Protein AF-A0A7R8X6S9-F1 (afdb_monomer)

Mean predicted aligned error: 10.62 Å

Sequence (270 aa):
MQVASFAYYYANGGEGVAIESIFIYRPDRKREIWRFFLYMLLHAGYGRIEVTLRLGSPLRKFIKFPIGLFDSWLHVAFNVVVQILVGLPLEMVHGSLRIAAIYMAGVLAGSLGTSVMDPGVYLVGASGGVYALLAAHLANVLLNYHHMHCGVVRLLGVFAIASADVGFAVYNRYAGGGDGVGGAPPVSFVAHLAGALAGLTIGLIVLKNFGQNLHEKLIWWVGLGVYMACTLFAILYNVFSDTSSRAVFLDDIPKDNFVFVEPVPLGSLS

Secondary structure (DSSP, 8-state):
-THHHHHHHHHTTT---BTT-TTSB-TT-TT-TTHHHHGGG---PPP--EEE----SSS----EEE-THHHHHHHHHHHHHHIIIIIHHHHHHH-HHHHHHHHHHHHHHHHHHHHHHSTT--B-SSHHHHHHHHHHHHHHHHHHGGG-TTHHHHHHHHHHHHHHHHHHHHHHHHHS-S-SSS--PPP-HHHHHHHHHHHHHHHHHHSPPSS--HHHHHHHHHHHHHHHHHHHHHHHHHHH---HHHHHHHTTS-TT-BS--PPPPTT---

Nearest PDB structures (foldseek):
  8snl-assembly1_B  TM=8.167E-01  e=3.246E-06  Homo sapiens
  4h1d-assembly1_A  TM=6.996E-01  e=1.595E-03  Escherichia coli K-12
  6pj9-assembly1_A  TM=6.621E-01  e=3.838E-03  Escherichia coli
  6pjq-assembly1_A  TM=6.891E-01  e=9.238E-03  Escherichia coli

Structure (mmCIF, N/CA/C/O backbone):
data_AF-A0A7R8X6S9-F1
#
_entry.id   AF-A0A7R8X6S9-F1
#
loop_
_atom_site.group_PDB
_atom_site.id
_atom_site.type_symbol
_atom_site.label_atom_id
_atom_site.label_alt_id
_atom_site.label_comp_id
_atom_site.label_asym_id
_atom_site.label_entity_id
_atom_site.label_seq_id
_atom_site.pdbx_PDB_ins_code
_atom_site.Cartn_x
_atom_site.Cartn_y
_atom_site.Cartn_z
_atom_site.occupancy
_atom_site.B_iso_or_equiv
_atom_site.auth_seq_id
_atom_site.auth_comp_id
_atom_site.auth_asym_id
_atom_site.auth_atom_id
_atom_site.pdbx_PDB_model_num
ATOM 1 N N . MET A 1 1 ? -0.620 12.467 -3.364 1.00 57.12 1 MET A N 1
ATOM 2 C CA . MET A 1 1 ? 0.681 11.782 -3.541 1.00 57.12 1 MET A CA 1
ATOM 3 C C . MET A 1 1 ? 0.903 11.275 -4.965 1.00 57.12 1 MET A C 1
ATOM 5 O O . MET A 1 1 ? 1.933 11.589 -5.536 1.00 57.12 1 MET A O 1
ATOM 9 N N . GLN A 1 2 ? -0.066 10.586 -5.579 1.00 64.44 2 GLN A N 1
ATOM 10 C CA . GLN A 1 2 ? 0.075 10.009 -6.933 1.00 64.44 2 GLN A CA 1
ATOM 11 C C . GLN A 1 2 ? 0.099 11.031 -8.096 1.00 64.44 2 GLN A C 1
ATOM 13 O O . GLN A 1 2 ? 0.329 10.672 -9.242 1.00 64.44 2 GLN A O 1
ATOM 18 N N . VAL A 1 3 ? -0.063 12.329 -7.806 1.00 57.69 3 VAL A N 1
ATOM 19 C CA . VAL A 1 3 ? 0.119 13.429 -8.777 1.00 57.69 3 VAL A CA 1
ATOM 20 C C . VAL A 1 3 ? 1.596 13.598 -9.177 1.00 57.69 3 VAL A C 1
ATOM 22 O O . VAL A 1 3 ? 1.888 14.052 -10.279 1.00 57.69 3 VAL A O 1
ATOM 25 N N . ALA A 1 4 ? 2.540 13.190 -8.318 1.00 61.31 4 ALA A N 1
ATOM 26 C CA . ALA A 1 4 ? 3.974 13.272 -8.611 1.00 61.31 4 ALA A CA 1
ATOM 27 C C . ALA A 1 4 ? 4.376 12.406 -9.817 1.00 61.31 4 ALA A C 1
ATOM 29 O O . ALA A 1 4 ? 5.216 12.815 -10.616 1.00 61.31 4 ALA A O 1
ATOM 30 N N . SER A 1 5 ? 3.713 11.261 -9.999 1.00 62.31 5 SER A N 1
ATOM 31 C CA . SER A 1 5 ? 3.919 10.376 -11.149 1.00 62.31 5 SER A CA 1
ATOM 32 C C . SER A 1 5 ? 3.514 11.054 -12.462 1.00 62.31 5 SER A C 1
ATOM 34 O O . SER A 1 5 ? 4.195 10.898 -13.470 1.00 62.31 5 SER A O 1
ATOM 36 N N . PHE A 1 6 ? 2.451 11.868 -12.434 1.00 60.91 6 PHE A N 1
ATOM 37 C CA . PHE A 1 6 ? 1.977 12.634 -13.589 1.00 60.91 6 PHE A CA 1
ATOM 38 C C . PHE A 1 6 ? 2.982 13.713 -13.996 1.00 60.91 6 PHE A C 1
ATOM 40 O O . PHE A 1 6 ? 3.373 13.796 -15.157 1.00 60.91 6 PHE A O 1
ATOM 47 N N . ALA A 1 7 ? 3.446 14.508 -13.027 1.00 64.62 7 ALA A N 1
ATOM 48 C CA . ALA A 1 7 ? 4.454 15.534 -13.277 1.00 64.62 7 ALA A CA 1
ATOM 49 C C . ALA A 1 7 ? 5.756 14.922 -13.820 1.00 64.62 7 ALA A C 1
ATOM 51 O O . ALA A 1 7 ? 6.335 15.457 -14.761 1.00 64.62 7 ALA A O 1
ATOM 52 N N . TYR A 1 8 ? 6.172 13.773 -13.278 1.00 66.06 8 TYR A N 1
ATOM 53 C CA . TYR A 1 8 ? 7.359 13.051 -13.733 1.00 66.06 8 TYR A CA 1
ATOM 54 C C . TYR A 1 8 ? 7.214 12.514 -15.166 1.00 66.06 8 TYR A C 1
ATOM 56 O O . TYR A 1 8 ? 8.136 12.659 -15.964 1.00 66.06 8 TYR A O 1
ATOM 64 N N . TYR A 1 9 ? 6.058 11.945 -15.519 1.00 64.56 9 TYR A N 1
ATOM 65 C CA . TYR A 1 9 ? 5.781 11.462 -16.877 1.00 64.56 9 TYR A CA 1
ATOM 66 C C . TYR A 1 9 ? 5.846 12.592 -17.917 1.00 64.56 9 TYR A C 1
ATOM 68 O O . TYR A 1 9 ? 6.535 12.482 -18.930 1.00 64.56 9 TYR A O 1
ATOM 76 N N . TYR A 1 10 ? 5.183 13.720 -17.645 1.00 64.31 10 TYR A N 1
ATOM 77 C CA . TYR A 1 10 ? 5.204 14.869 -18.555 1.00 64.31 10 TYR A CA 1
ATOM 78 C C . TYR A 1 10 ? 6.580 15.539 -18.633 1.00 64.31 10 TYR A C 1
ATOM 80 O O . TYR A 1 10 ? 6.974 15.983 -19.710 1.00 64.31 10 TYR A O 1
ATOM 88 N N . ALA A 1 11 ? 7.326 15.585 -17.526 1.00 65.69 11 ALA A N 1
ATOM 89 C CA . ALA A 1 11 ? 8.687 16.117 -17.511 1.00 65.69 11 ALA A CA 1
ATOM 90 C C . ALA A 1 11 ? 9.662 15.289 -18.369 1.00 65.69 11 ALA A C 1
ATOM 92 O O . ALA A 1 11 ? 10.597 15.856 -18.924 1.00 65.69 11 ALA A O 1
ATOM 93 N N . ASN A 1 12 ? 9.419 13.983 -18.530 1.00 63.88 12 ASN A N 1
ATOM 94 C CA . ASN A 1 12 ? 10.222 13.082 -19.367 1.00 63.88 12 ASN A CA 1
ATOM 95 C C . ASN A 1 12 ? 9.630 12.882 -20.775 1.00 63.88 12 ASN A C 1
ATOM 97 O O . ASN A 1 12 ? 9.748 11.814 -21.364 1.00 63.88 12 ASN A O 1
ATOM 101 N N . GLY A 1 13 ? 8.937 13.886 -21.324 1.00 61.06 13 GLY A N 1
ATOM 102 C CA . GLY A 1 13 ? 8.463 13.845 -22.715 1.00 61.06 13 GLY A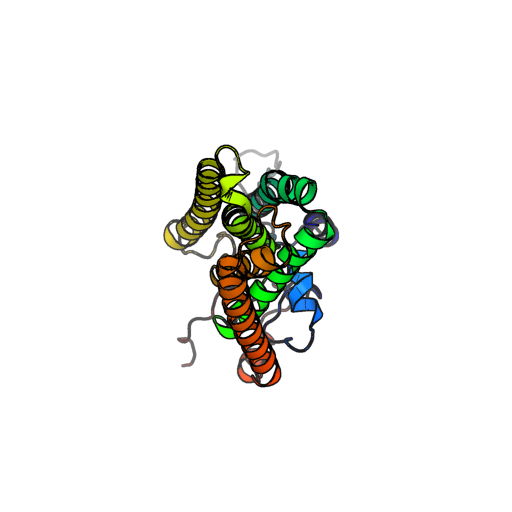 CA 1
ATOM 103 C C . GLY A 1 13 ? 7.346 12.831 -22.996 1.00 61.06 13 GLY A C 1
ATOM 104 O O . GLY A 1 13 ? 7.046 12.553 -24.158 1.00 61.06 13 GLY A O 1
ATOM 105 N N . GLY A 1 14 ? 6.700 12.295 -21.956 1.00 56.66 14 GLY A N 1
ATOM 106 C CA . GLY A 1 14 ? 5.706 11.231 -22.087 1.00 56.66 14 GLY A CA 1
ATOM 107 C C . GLY A 1 14 ? 6.315 9.853 -22.355 1.00 56.66 14 GLY A C 1
ATOM 108 O O . GLY A 1 14 ? 5.608 8.936 -22.789 1.00 56.66 14 GLY A O 1
ATOM 109 N N . GLU A 1 15 ? 7.613 9.706 -22.114 1.00 55.19 15 GLU A N 1
ATOM 110 C CA . GLU A 1 15 ? 8.255 8.408 -22.003 1.00 55.19 15 GLU A CA 1
ATOM 111 C C . GLU A 1 15 ? 8.011 7.840 -20.589 1.00 55.19 15 GLU A C 1
ATOM 113 O O . GLU A 1 15 ? 7.636 8.569 -19.666 1.00 55.19 15 GLU A O 1
ATOM 118 N N . GLY A 1 16 ? 8.086 6.517 -20.436 1.00 60.69 16 GLY A N 1
ATOM 119 C CA . GLY A 1 16 ? 7.729 5.824 -19.194 1.00 60.69 16 GLY A CA 1
ATOM 120 C C . GLY A 1 16 ? 8.616 6.189 -17.994 1.00 60.69 16 GLY A C 1
ATOM 121 O O . GLY A 1 16 ? 9.376 7.153 -17.990 1.00 60.69 16 GLY A O 1
ATOM 122 N N . VAL A 1 17 ? 8.583 5.376 -16.938 1.00 64.94 17 VAL A N 1
ATOM 123 C CA . VAL A 1 17 ? 9.544 5.541 -15.833 1.00 64.94 17 VAL A CA 1
ATOM 124 C C . VAL A 1 17 ? 10.888 4.934 -16.229 1.00 64.94 17 VAL A C 1
ATOM 126 O O . VAL A 1 17 ? 10.953 3.744 -16.534 1.00 64.94 17 VAL A O 1
ATOM 129 N N . ALA A 1 18 ? 11.953 5.740 -16.218 1.00 66.00 18 ALA A N 1
ATOM 130 C CA . ALA A 1 18 ? 13.311 5.260 -16.463 1.00 66.00 18 ALA A CA 1
ATOM 131 C C . ALA A 1 18 ? 13.767 4.316 -15.336 1.00 66.00 18 ALA A C 1
ATOM 133 O O . ALA A 1 18 ? 13.589 4.631 -14.154 1.00 66.00 18 ALA A O 1
ATOM 134 N N . ILE A 1 19 ? 14.401 3.191 -15.685 1.00 65.75 19 ILE A N 1
ATOM 135 C CA . ILE A 1 19 ? 14.937 2.209 -14.716 1.00 65.75 19 ILE A CA 1
ATOM 136 C C . ILE A 1 19 ? 15.984 2.850 -13.781 1.00 65.75 19 ILE A C 1
ATOM 138 O O . ILE A 1 19 ? 16.120 2.475 -12.616 1.00 65.75 19 ILE A O 1
ATOM 142 N N . GLU A 1 20 ? 16.675 3.884 -14.258 1.00 69.25 20 GLU A N 1
ATOM 143 C CA . GLU A 1 20 ? 17.664 4.649 -13.493 1.00 69.25 20 GLU A CA 1
ATOM 144 C C . GLU A 1 20 ? 17.058 5.698 -12.545 1.00 69.25 20 GLU A C 1
ATOM 146 O O . GLU A 1 20 ? 17.784 6.351 -11.792 1.00 69.25 20 GLU A O 1
ATOM 151 N N . SER A 1 21 ? 15.731 5.868 -12.531 1.00 77.50 21 SER A N 1
ATOM 152 C CA . SER A 1 21 ? 15.070 6.854 -11.673 1.00 77.50 21 SER A CA 1
ATOM 153 C C . SER A 1 21 ? 15.483 6.694 -10.209 1.00 77.50 21 SER A C 1
ATOM 155 O O . SER A 1 21 ? 15.430 5.600 -9.654 1.00 77.50 21 SER A O 1
ATOM 157 N N . ILE A 1 22 ? 15.841 7.791 -9.535 1.00 83.50 22 ILE A N 1
ATOM 158 C CA . ILE A 1 22 ? 16.210 7.778 -8.107 1.00 83.50 22 ILE A CA 1
ATOM 159 C C . ILE A 1 22 ? 15.069 7.292 -7.196 1.00 83.50 22 ILE A C 1
ATOM 161 O O . ILE A 1 22 ? 15.313 6.870 -6.065 1.00 83.50 22 ILE A O 1
ATOM 165 N N . PHE A 1 23 ? 13.828 7.328 -7.689 1.00 84.69 23 PHE A N 1
ATOM 166 C CA . PHE A 1 23 ? 12.648 6.964 -6.918 1.00 84.69 23 PHE A CA 1
ATOM 167 C C . PHE A 1 23 ? 12.242 5.493 -7.066 1.00 84.69 23 PHE A C 1
ATOM 169 O O . PHE A 1 23 ? 11.546 5.008 -6.186 1.00 84.69 23 PHE A O 1
ATOM 176 N N . ILE A 1 24 ? 12.662 4.757 -8.105 1.00 84.56 24 ILE A N 1
ATOM 177 C CA . ILE A 1 24 ? 12.249 3.350 -8.285 1.00 84.56 24 ILE A CA 1
ATOM 178 C C . ILE A 1 24 ? 12.887 2.441 -7.230 1.00 84.56 24 ILE A C 1
ATOM 180 O O . ILE A 1 24 ? 14.056 2.625 -6.866 1.00 84.56 24 ILE A O 1
ATOM 184 N N . TYR A 1 25 ? 12.139 1.446 -6.745 1.00 86.50 25 TYR A N 1
ATOM 185 C CA . TYR A 1 25 ? 12.726 0.386 -5.934 1.00 86.50 25 TYR A CA 1
ATOM 186 C C . TYR A 1 25 ? 13.601 -0.496 -6.821 1.00 86.50 25 TYR A C 1
ATOM 188 O O . TYR A 1 25 ? 13.126 -1.056 -7.810 1.00 86.50 25 TYR A O 1
ATOM 196 N N . ARG A 1 26 ? 14.874 -0.609 -6.441 1.00 86.06 26 ARG A N 1
ATOM 197 C CA . ARG A 1 26 ? 15.904 -1.345 -7.168 1.00 86.06 26 ARG A CA 1
ATOM 198 C C . ARG A 1 26 ? 16.471 -2.456 -6.286 1.00 86.06 26 ARG A C 1
ATOM 200 O O . ARG A 1 26 ? 17.094 -2.130 -5.269 1.00 86.06 26 ARG A O 1
ATOM 207 N N . PRO A 1 27 ? 16.304 -3.739 -6.651 1.00 83.88 27 PRO A N 1
ATOM 208 C CA . PRO A 1 27 ? 16.835 -4.847 -5.860 1.00 83.88 27 PRO A CA 1
ATOM 209 C C . PRO A 1 27 ? 18.371 -4.890 -5.829 1.00 83.88 27 PRO A C 1
ATOM 211 O O . PRO A 1 27 ? 18.954 -5.463 -4.912 1.00 83.88 27 PRO A O 1
ATOM 214 N N . ASP A 1 28 ? 19.036 -4.263 -6.798 1.00 81.31 28 ASP A N 1
ATOM 215 C CA . ASP A 1 28 ? 20.493 -4.131 -6.875 1.00 81.31 28 ASP A CA 1
ATOM 216 C C . ASP A 1 28 ? 21.039 -2.953 -6.041 1.00 81.31 28 ASP A C 1
ATOM 218 O O . ASP A 1 28 ? 22.216 -2.932 -5.684 1.00 81.31 28 ASP A O 1
ATOM 222 N N . ARG A 1 29 ? 20.187 -1.992 -5.651 1.00 84.50 29 ARG A N 1
ATOM 223 C CA . ARG A 1 29 ? 20.564 -0.788 -4.881 1.00 84.50 29 ARG A CA 1
ATOM 224 C C . ARG A 1 29 ? 19.968 -0.779 -3.470 1.00 84.50 29 ARG A C 1
ATOM 226 O O . ARG A 1 29 ? 19.513 0.250 -2.982 1.00 84.50 29 ARG A O 1
ATOM 233 N N . LYS A 1 30 ? 20.010 -1.913 -2.765 1.00 84.94 30 LYS A N 1
ATOM 234 C CA . LYS A 1 30 ? 19.427 -2.083 -1.411 1.00 84.94 30 LYS A CA 1
ATOM 235 C C . LYS A 1 30 ? 19.978 -1.128 -0.339 1.00 84.94 30 LYS A C 1
ATOM 237 O O . LYS A 1 30 ? 19.306 -0.878 0.656 1.00 84.94 30 LYS A O 1
ATOM 242 N N . ARG A 1 31 ? 21.179 -0.567 -0.531 1.00 85.94 31 ARG A N 1
ATOM 243 C CA . ARG A 1 31 ? 21.765 0.438 0.383 1.00 85.94 31 ARG A CA 1
ATOM 244 C C . ARG A 1 31 ? 21.134 1.828 0.237 1.00 85.94 31 ARG A C 1
ATOM 246 O O . ARG A 1 31 ? 21.252 2.655 1.137 1.00 85.94 31 ARG A O 1
ATOM 253 N N . GLU A 1 32 ? 20.441 2.085 -0.868 1.00 90.25 32 GLU A N 1
ATOM 254 C CA . GLU A 1 32 ? 19.738 3.338 -1.140 1.00 90.25 32 GLU A CA 1
ATOM 255 C C . GLU A 1 32 ? 18.359 3.313 -0.463 1.00 90.25 32 GLU A C 1
ATOM 257 O O . GLU A 1 32 ? 17.320 3.153 -1.102 1.00 90.25 32 GLU A O 1
ATOM 262 N N . ILE A 1 33 ? 18.348 3.441 0.869 1.00 91.31 33 ILE A N 1
ATOM 263 C CA . ILE A 1 33 ? 17.171 3.200 1.726 1.00 91.31 33 ILE A CA 1
ATOM 264 C C . ILE A 1 33 ? 15.920 3.996 1.331 1.00 91.31 33 ILE A C 1
ATOM 266 O O . ILE A 1 33 ? 14.800 3.535 1.540 1.00 91.31 33 ILE A O 1
ATOM 270 N N . TRP A 1 34 ? 16.081 5.173 0.722 1.00 93.31 34 TRP A N 1
ATOM 271 C CA . TRP A 1 34 ? 14.956 5.989 0.263 1.00 93.31 34 TRP A CA 1
ATOM 272 C C . TRP A 1 34 ? 14.123 5.272 -0.805 1.00 93.31 34 TRP A C 1
ATOM 274 O O . TRP A 1 34 ? 12.916 5.494 -0.879 1.00 93.31 34 TRP A O 1
ATOM 284 N N . ARG A 1 35 ? 14.720 4.363 -1.587 1.00 91.50 35 ARG A N 1
ATOM 285 C CA . ARG A 1 35 ? 14.030 3.576 -2.621 1.00 91.50 35 ARG A CA 1
ATOM 286 C C . ARG A 1 35 ? 12.989 2.615 -2.059 1.00 91.50 35 ARG A C 1
ATOM 288 O O . ARG A 1 35 ? 12.045 2.278 -2.763 1.00 91.50 35 ARG A O 1
ATOM 295 N N . PHE A 1 36 ? 13.104 2.221 -0.788 1.00 93.62 36 PHE A N 1
ATOM 296 C CA . PHE A 1 36 ? 12.086 1.409 -0.107 1.00 93.62 36 PHE A CA 1
ATOM 297 C C . PHE A 1 36 ? 10.797 2.186 0.179 1.00 93.62 36 PHE A C 1
ATOM 299 O O . PHE A 1 36 ? 9.778 1.569 0.486 1.00 93.62 36 PHE A O 1
ATOM 306 N N . PHE A 1 37 ? 10.832 3.515 0.054 1.00 93.69 37 PHE A N 1
ATOM 307 C CA . PHE A 1 37 ? 9.693 4.397 0.288 1.00 93.69 37 PHE A CA 1
ATOM 308 C C . PHE A 1 37 ? 9.279 5.138 -0.981 1.00 93.69 37 PHE A C 1
ATOM 310 O O . PHE A 1 37 ? 8.116 5.113 -1.363 1.00 93.69 37 PHE A O 1
ATOM 317 N N . LEU A 1 38 ? 10.224 5.794 -1.656 1.00 90.69 38 LEU A N 1
ATOM 318 C CA . LEU A 1 38 ? 9.925 6.746 -2.726 1.00 90.69 38 LEU A CA 1
ATOM 319 C C . LEU A 1 38 ? 9.389 6.092 -4.006 1.00 90.69 38 LEU A C 1
ATOM 321 O O . LEU A 1 38 ? 8.804 6.797 -4.826 1.00 90.69 38 LEU A O 1
ATOM 325 N N . TYR A 1 39 ? 9.469 4.763 -4.139 1.00 88.44 39 TYR A N 1
ATOM 326 C CA . TYR A 1 39 ? 8.881 4.034 -5.271 1.00 88.44 39 TYR A CA 1
ATOM 327 C C . TYR A 1 39 ? 7.371 4.232 -5.390 1.00 88.44 39 TYR A C 1
ATOM 329 O O . TYR A 1 39 ? 6.815 4.173 -6.486 1.00 88.44 39 TYR A O 1
ATOM 337 N N . MET A 1 40 ? 6.714 4.554 -4.274 1.00 90.00 40 MET A N 1
ATOM 338 C CA . MET A 1 40 ? 5.291 4.867 -4.225 1.00 90.00 40 MET A CA 1
ATOM 339 C C . MET A 1 40 ? 4.906 6.167 -4.946 1.00 90.00 40 MET A C 1
ATOM 341 O O . MET A 1 40 ? 3.720 6.419 -5.156 1.00 90.00 40 MET A O 1
ATOM 345 N N . LEU A 1 41 ? 5.887 7.020 -5.270 1.00 84.69 41 LEU A N 1
ATOM 346 C CA . LEU A 1 41 ? 5.696 8.260 -6.031 1.00 84.69 41 LEU A CA 1
ATOM 347 C C . LEU A 1 41 ? 5.688 8.033 -7.541 1.00 84.69 41 LEU A C 1
ATOM 349 O O . LEU A 1 41 ? 5.370 8.955 -8.292 1.00 84.69 41 LEU A O 1
ATOM 353 N N . LEU A 1 42 ? 6.065 6.841 -7.991 1.00 78.62 42 LEU A N 1
ATOM 354 C CA . LEU A 1 42 ? 6.125 6.476 -9.395 1.00 78.62 42 LEU A CA 1
ATOM 355 C C . LEU A 1 42 ? 5.030 5.469 -9.713 1.00 78.62 42 LEU A C 1
ATOM 357 O O . LEU A 1 42 ? 4.686 4.645 -8.877 1.00 78.62 42 LEU A O 1
ATOM 361 N N . HIS A 1 43 ? 4.566 5.476 -10.954 1.00 74.50 43 HIS A N 1
ATOM 362 C CA . HIS A 1 43 ? 3.757 4.409 -11.531 1.00 74.50 43 HIS A CA 1
ATOM 363 C C . HIS A 1 43 ? 4.350 4.047 -12.876 1.00 74.50 43 HIS A C 1
ATOM 365 O O . HIS A 1 43 ? 4.835 4.931 -13.579 1.00 74.50 43 HIS A O 1
ATOM 371 N N . ALA A 1 44 ? 4.324 2.764 -13.234 1.00 65.56 44 ALA A N 1
ATOM 372 C CA . ALA A 1 44 ? 4.809 2.332 -14.534 1.00 65.56 44 ALA A CA 1
ATOM 373 C C . ALA A 1 44 ? 3.944 2.974 -15.627 1.00 65.56 44 ALA A C 1
ATOM 375 O O . ALA A 1 44 ? 2.784 2.606 -15.805 1.00 65.56 44 ALA A O 1
ATOM 376 N N . GLY A 1 45 ? 4.492 3.967 -16.325 1.00 56.31 45 GLY A N 1
ATOM 377 C CA . GLY A 1 45 ? 3.934 4.487 -17.567 1.00 56.31 45 GLY A CA 1
ATOM 378 C C . GLY A 1 45 ? 4.509 3.700 -18.737 1.00 56.31 45 GLY A C 1
ATOM 379 O O . GLY A 1 45 ? 5.712 3.447 -18.768 1.00 56.31 45 GLY A O 1
ATOM 380 N N . TYR A 1 46 ? 3.659 3.307 -19.681 1.00 50.66 46 TYR A N 1
ATOM 381 C CA . TYR A 1 46 ? 4.102 2.643 -20.901 1.00 50.66 46 TYR A CA 1
ATOM 382 C C . TYR A 1 46 ? 4.842 3.621 -21.820 1.00 50.66 46 TYR A C 1
ATOM 384 O O . TYR A 1 46 ? 4.441 4.781 -21.958 1.00 50.66 46 TYR A O 1
ATOM 392 N N . GLY A 1 47 ? 5.886 3.133 -22.497 1.00 48.03 47 GLY A N 1
ATOM 393 C CA . GLY A 1 47 ? 6.405 3.793 -23.692 1.00 48.03 47 GLY A CA 1
ATOM 394 C C . GLY A 1 47 ? 5.294 3.923 -24.737 1.00 48.03 47 GLY A C 1
ATOM 395 O O . GLY A 1 47 ? 4.381 3.097 -24.805 1.00 48.03 47 GLY A O 1
ATOM 396 N N . ARG A 1 48 ? 5.328 4.993 -25.533 1.00 42.09 48 ARG A N 1
ATOM 397 C CA . ARG A 1 48 ? 4.295 5.296 -26.528 1.00 42.09 48 ARG A CA 1
ATOM 398 C C . ARG A 1 48 ? 4.188 4.163 -27.568 1.00 42.09 48 ARG A C 1
ATOM 400 O O . ARG A 1 48 ? 4.932 4.148 -28.541 1.00 42.09 48 ARG A O 1
ATOM 407 N N . ILE A 1 49 ? 3.231 3.245 -27.408 1.00 43.94 49 ILE A N 1
ATOM 408 C CA . ILE A 1 49 ? 2.861 2.294 -28.468 1.00 43.94 49 ILE A CA 1
ATOM 409 C C . ILE A 1 49 ? 2.027 3.059 -29.501 1.00 43.94 49 ILE A C 1
ATOM 411 O O . ILE A 1 49 ? 0.860 3.374 -29.269 1.00 43.94 49 ILE A O 1
ATOM 415 N N . GLU A 1 50 ? 2.642 3.413 -30.631 1.00 45.75 50 GLU A N 1
ATOM 416 C CA . GLU A 1 50 ? 1.974 4.093 -31.743 1.00 45.75 50 GLU A CA 1
ATOM 417 C C . GLU A 1 50 ? 1.363 3.071 -32.715 1.00 45.75 50 GLU A C 1
ATOM 419 O O . GLU A 1 50 ? 2.038 2.565 -33.611 1.00 45.75 50 GLU A O 1
ATOM 424 N N . VAL A 1 51 ? 0.062 2.787 -32.596 1.00 43.03 51 VAL A N 1
ATOM 425 C CA . VAL A 1 51 ? -0.648 2.018 -33.633 1.00 43.03 51 VAL A CA 1
ATOM 426 C C . VAL A 1 51 ? -0.970 2.943 -34.807 1.00 43.03 51 VAL A C 1
ATOM 428 O O . VAL A 1 51 ? -1.794 3.851 -34.698 1.00 43.03 51 VAL A O 1
ATOM 431 N N . THR A 1 52 ? -0.309 2.722 -35.946 1.00 43.00 52 THR A N 1
ATOM 432 C CA . THR A 1 52 ? -0.550 3.494 -37.174 1.00 43.00 52 THR A CA 1
ATOM 433 C C . THR A 1 52 ? -1.633 2.819 -38.013 1.00 43.00 52 THR A C 1
ATOM 435 O O . THR A 1 52 ? -1.352 1.902 -38.783 1.00 43.00 52 THR A O 1
ATOM 438 N N . LEU A 1 53 ? -2.879 3.287 -37.908 1.00 46.06 53 LEU A N 1
ATOM 439 C CA . LEU A 1 53 ? -3.943 2.877 -38.829 1.00 46.06 53 LEU A CA 1
ATOM 440 C C . LEU A 1 53 ? -3.728 3.549 -40.195 1.00 46.06 53 LEU A C 1
ATOM 442 O O . LEU A 1 53 ? -3.828 4.770 -40.327 1.00 46.06 53 LEU A O 1
ATOM 446 N N . ARG A 1 54 ? -3.433 2.756 -41.233 1.00 44.97 54 ARG A N 1
ATOM 447 C CA . ARG A 1 54 ? -3.414 3.236 -42.623 1.00 44.97 54 ARG A CA 1
ATOM 448 C C . ARG A 1 54 ? -4.847 3.322 -43.153 1.00 44.97 54 ARG A C 1
ATOM 450 O O . ARG A 1 54 ? -5.353 2.346 -43.696 1.00 44.97 54 ARG A O 1
ATOM 457 N N . LEU A 1 55 ? -5.485 4.488 -43.056 1.00 53.31 55 LEU A N 1
ATOM 458 C CA . LEU A 1 55 ? -6.620 4.788 -43.934 1.00 53.31 55 LEU A CA 1
ATOM 459 C C . LEU A 1 55 ? -6.094 5.248 -45.300 1.00 53.31 55 LEU A C 1
ATOM 461 O O . LEU A 1 55 ? -5.255 6.144 -45.389 1.00 53.31 55 LEU A O 1
ATOM 465 N N . GLY A 1 56 ? -6.569 4.615 -46.372 1.00 50.72 56 GLY A N 1
ATOM 466 C CA . GLY A 1 56 ? -6.211 4.982 -47.739 1.00 50.72 56 GLY A CA 1
ATOM 467 C C . GLY A 1 56 ? -6.857 6.305 -48.156 1.00 50.72 56 GLY A C 1
ATOM 468 O O . GLY A 1 56 ? -8.060 6.346 -48.378 1.00 50.72 56 GLY A O 1
ATOM 469 N N . SER A 1 57 ? -6.076 7.387 -48.241 1.00 52.62 57 SER A N 1
ATOM 470 C CA . SER A 1 57 ? -6.318 8.599 -49.059 1.00 52.62 57 SER A CA 1
ATOM 471 C C . SER A 1 57 ? -5.211 9.655 -48.816 1.00 52.62 57 SER A C 1
ATOM 473 O O . SER A 1 57 ? -4.456 9.534 -47.849 1.00 52.62 57 SER A O 1
ATOM 475 N N . PRO A 1 58 ? -5.036 10.671 -49.695 1.00 53.91 58 PRO A N 1
ATOM 476 C CA . PRO A 1 58 ? -3.790 11.454 -49.787 1.00 53.91 58 PRO A CA 1
ATOM 477 C C . PRO A 1 58 ? -3.554 12.474 -48.661 1.00 53.91 58 PRO A C 1
ATOM 479 O O . PRO A 1 58 ? -2.437 12.968 -48.509 1.00 53.91 58 PRO A O 1
ATOM 482 N N . LEU A 1 59 ? -4.570 12.799 -47.858 1.00 49.16 59 LEU A N 1
ATOM 483 C CA . LEU A 1 59 ? -4.464 13.770 -46.766 1.00 49.16 59 LEU A CA 1
ATOM 484 C C . LEU A 1 59 ? -4.088 13.055 -45.465 1.00 49.16 59 LEU A C 1
ATOM 486 O O . LEU A 1 59 ? -4.930 12.718 -44.635 1.00 49.16 59 LEU A O 1
ATOM 490 N N . ARG A 1 60 ? -2.785 12.809 -45.309 1.00 50.59 60 ARG A N 1
ATOM 491 C CA . ARG A 1 60 ? -2.182 12.147 -44.145 1.00 50.59 60 ARG A CA 1
ATOM 492 C C . ARG A 1 60 ? -2.365 12.980 -42.869 1.00 50.59 60 ARG A C 1
ATOM 494 O O . ARG A 1 60 ? -1.489 13.756 -42.500 1.00 50.59 60 ARG A O 1
ATOM 501 N N . LYS A 1 61 ? -3.471 12.785 -42.152 1.00 45.88 61 LYS A N 1
ATOM 502 C CA . LYS A 1 61 ? -3.532 13.046 -40.707 1.00 45.88 61 LYS A CA 1
ATOM 503 C C . LYS A 1 61 ? -3.459 11.712 -39.980 1.00 45.88 61 LYS A C 1
ATOM 505 O O . LYS A 1 61 ? -4.386 10.913 -40.026 1.00 45.88 61 LYS A O 1
ATOM 510 N N . PHE A 1 62 ? -2.322 11.474 -39.337 1.00 48.00 62 PHE A N 1
ATOM 511 C CA . PHE A 1 62 ? -2.120 10.324 -38.467 1.00 48.00 62 PHE A CA 1
ATOM 512 C C . PHE A 1 62 ? -2.901 10.551 -37.171 1.00 48.00 62 PHE A C 1
ATOM 514 O O . PHE A 1 62 ? -2.594 11.482 -36.428 1.00 48.00 62 PHE A O 1
ATOM 521 N N . ILE A 1 63 ? -3.904 9.719 -36.897 1.00 47.59 63 ILE A N 1
ATOM 522 C CA . ILE A 1 63 ? -4.523 9.657 -35.572 1.00 47.59 63 ILE A CA 1
ATOM 523 C C . ILE A 1 63 ? -3.735 8.615 -34.777 1.00 47.59 63 ILE A C 1
ATOM 525 O O . ILE A 1 63 ? -3.740 7.437 -35.125 1.00 47.59 63 ILE A O 1
ATOM 529 N N . LYS A 1 64 ? -3.006 9.068 -33.753 1.00 46.75 64 LYS A N 1
ATOM 530 C CA . LYS A 1 64 ? -2.202 8.218 -32.868 1.00 46.75 64 LYS A CA 1
ATOM 531 C C . LYS A 1 64 ? -3.000 7.944 -31.591 1.00 46.75 64 LYS A C 1
ATOM 533 O O . LYS A 1 64 ? -3.311 8.890 -30.872 1.00 46.75 64 LYS A O 1
ATOM 538 N N . PHE A 1 65 ? -3.315 6.681 -31.306 1.00 45.22 65 PHE A N 1
ATOM 539 C CA . PHE A 1 65 ? -3.956 6.271 -30.051 1.00 45.22 65 PHE A CA 1
ATOM 540 C C . PHE A 1 65 ? -2.948 5.538 -29.159 1.00 45.22 65 PHE A C 1
ATOM 542 O O . PHE A 1 65 ? -2.429 4.504 -29.578 1.00 45.22 65 PHE A O 1
ATOM 549 N N . PRO A 1 66 ? -2.658 6.036 -27.946 1.00 51.53 66 PRO A N 1
ATOM 550 C CA . PRO A 1 66 ? -1.784 5.341 -27.012 1.00 51.53 66 PRO A CA 1
ATOM 551 C C . PRO A 1 66 ? -2.584 4.299 -26.211 1.00 51.53 66 PRO A C 1
ATOM 553 O O . PRO A 1 66 ? -3.183 4.617 -25.188 1.00 51.53 66 PRO A O 1
ATOM 556 N N . ILE A 1 67 ? -2.618 3.053 -26.686 1.00 49.44 67 ILE A N 1
ATOM 557 C CA . ILE A 1 67 ? -3.451 1.982 -26.102 1.00 49.44 67 ILE A CA 1
ATOM 558 C C . ILE A 1 67 ? -2.859 1.450 -24.782 1.00 49.44 67 ILE A C 1
ATOM 560 O O . ILE A 1 67 ? -3.583 1.336 -23.799 1.00 49.44 67 ILE A O 1
ATOM 564 N N . GLY A 1 68 ? -1.538 1.235 -24.704 1.00 52.12 68 GLY A N 1
ATOM 565 C CA . GLY A 1 68 ? -0.865 0.713 -23.496 1.00 52.12 68 GLY A CA 1
ATOM 566 C C . GLY A 1 68 ? -0.847 1.665 -22.290 1.00 52.12 68 GLY A C 1
ATOM 567 O O . GLY A 1 68 ? -0.501 1.270 -21.183 1.00 52.12 68 GLY A O 1
ATOM 568 N N . LEU A 1 69 ? -1.243 2.927 -22.476 1.00 56.47 69 LEU A N 1
ATOM 569 C CA . LEU A 1 69 ? -1.389 3.876 -21.375 1.00 56.47 69 LEU A CA 1
ATOM 570 C C . LEU A 1 69 ? -2.598 3.542 -20.489 1.00 56.47 69 LEU A C 1
ATOM 572 O O . LEU A 1 69 ? -2.558 3.803 -19.289 1.00 56.47 69 LEU A O 1
ATOM 576 N N . PHE A 1 70 ? -3.673 2.997 -21.065 1.00 62.97 70 PHE A N 1
ATOM 577 C CA . PHE A 1 70 ? -4.964 2.867 -20.389 1.00 62.97 70 PHE A CA 1
ATOM 578 C C . PHE A 1 70 ? -4.893 2.018 -19.113 1.00 62.97 70 PHE A C 1
ATOM 580 O O . PHE A 1 70 ? -5.387 2.459 -18.078 1.00 62.97 70 PHE A O 1
ATOM 587 N N . ASP A 1 71 ? -4.209 0.875 -19.146 1.00 65.62 71 ASP A N 1
ATOM 588 C CA . ASP A 1 71 ? -4.106 -0.025 -17.991 1.00 65.62 71 ASP A CA 1
ATOM 589 C C . ASP A 1 71 ? -3.368 0.638 -16.821 1.00 65.62 71 ASP A C 1
ATOM 591 O O . ASP A 1 71 ? -3.850 0.639 -15.687 1.00 65.62 71 ASP A O 1
ATOM 595 N N . SER A 1 72 ? -2.244 1.307 -17.095 1.00 69.94 72 SER A N 1
ATOM 596 C CA . SER A 1 72 ? -1.515 2.090 -16.092 1.00 69.94 72 SER A CA 1
ATOM 597 C C . SER A 1 72 ? -2.370 3.218 -15.502 1.00 69.94 72 SER A C 1
ATOM 599 O O . SER A 1 72 ? -2.347 3.437 -14.287 1.00 69.94 72 SER A O 1
ATOM 601 N N . TRP A 1 73 ? -3.160 3.915 -16.329 1.00 72.81 73 TRP A N 1
ATOM 602 C CA . TRP A 1 73 ? -4.091 4.948 -15.857 1.00 72.81 73 TRP A CA 1
ATOM 603 C C . TRP A 1 73 ? -5.209 4.368 -14.996 1.00 72.81 73 TRP A C 1
ATOM 605 O O . TRP A 1 73 ? -5.554 4.977 -13.983 1.00 72.81 73 TRP A O 1
ATOM 615 N N . LEU A 1 74 ? -5.746 3.199 -15.348 1.00 76.19 74 LEU A N 1
ATOM 616 C CA . LEU A 1 74 ? -6.752 2.509 -14.545 1.00 76.19 74 LEU A CA 1
ATOM 617 C C . LEU A 1 74 ? -6.202 2.101 -13.175 1.00 76.19 74 LEU A C 1
ATOM 619 O O . LEU A 1 74 ? -6.880 2.319 -12.174 1.00 76.19 74 LEU A O 1
ATOM 623 N N . HIS A 1 75 ? -4.967 1.596 -13.096 1.00 76.75 75 HIS A N 1
ATOM 624 C CA . HIS A 1 75 ? -4.334 1.252 -11.817 1.00 76.75 75 HIS A CA 1
ATOM 625 C C . HIS A 1 75 ? -4.100 2.481 -10.923 1.00 76.75 75 HIS A C 1
ATOM 627 O O . HIS A 1 75 ? -4.359 2.441 -9.716 1.00 76.75 75 HIS A O 1
ATOM 633 N N . VAL A 1 76 ? -3.645 3.603 -11.495 1.00 81.31 76 VAL A N 1
ATOM 634 C CA . VAL A 1 76 ? -3.515 4.871 -10.751 1.00 81.31 76 VAL A CA 1
ATOM 635 C C . VAL A 1 76 ? -4.887 5.367 -10.300 1.00 81.31 76 VAL A C 1
ATOM 637 O O . VAL A 1 76 ? -5.061 5.711 -9.130 1.00 81.31 76 VAL A O 1
ATOM 640 N N . ALA A 1 77 ? -5.875 5.371 -11.199 1.00 83.25 77 ALA A N 1
ATOM 641 C CA . ALA A 1 77 ? -7.235 5.799 -10.898 1.00 83.25 77 ALA A CA 1
ATOM 642 C C . ALA A 1 77 ? -7.848 4.953 -9.776 1.00 83.25 77 ALA A C 1
ATOM 644 O O . ALA A 1 77 ? -8.392 5.515 -8.828 1.00 83.25 77 ALA A O 1
ATOM 645 N N . PHE A 1 78 ? -7.684 3.628 -9.824 1.00 84.56 78 PHE A N 1
ATOM 646 C CA . PHE A 1 78 ? -8.102 2.717 -8.762 1.00 84.56 78 PHE A CA 1
ATOM 647 C C . PHE A 1 78 ? -7.475 3.101 -7.419 1.00 84.56 78 PHE A C 1
ATOM 649 O O . PHE A 1 78 ? -8.195 3.325 -6.446 1.00 84.56 78 PHE A O 1
ATOM 656 N N . ASN A 1 79 ? -6.151 3.273 -7.365 1.00 88.81 79 ASN A N 1
ATOM 657 C CA . ASN A 1 79 ? -5.472 3.658 -6.128 1.00 88.81 79 ASN A CA 1
ATOM 658 C C . ASN A 1 79 ? -5.989 5.000 -5.581 1.00 88.81 79 ASN A C 1
ATOM 660 O O . ASN A 1 79 ? -6.169 5.141 -4.373 1.00 88.81 79 ASN A O 1
ATOM 664 N N . VAL A 1 80 ? -6.216 5.991 -6.451 1.00 89.56 80 VAL A N 1
ATOM 665 C CA . VAL A 1 80 ? -6.754 7.309 -6.069 1.00 89.56 80 VAL A CA 1
ATOM 666 C C . VAL A 1 80 ? -8.179 7.181 -5.531 1.00 89.56 80 VAL A C 1
ATOM 668 O O . VAL A 1 80 ? -8.485 7.737 -4.477 1.00 89.56 80 VAL A O 1
ATOM 671 N N . VAL A 1 81 ? -9.039 6.419 -6.209 1.00 89.94 81 VAL A N 1
ATOM 672 C CA . VAL A 1 81 ? -10.419 6.161 -5.775 1.00 89.94 81 VAL A CA 1
ATOM 673 C C . VAL A 1 81 ? -10.433 5.477 -4.412 1.00 89.94 81 VAL A C 1
ATOM 675 O O . VAL A 1 81 ? -11.161 5.919 -3.527 1.00 89.94 81 VAL A O 1
ATOM 678 N N . VAL A 1 82 ? -9.591 4.463 -4.192 1.00 90.38 82 VAL A N 1
ATOM 679 C CA . VAL A 1 82 ? -9.473 3.816 -2.878 1.00 90.38 82 VAL A CA 1
ATOM 680 C C . VAL A 1 82 ? -8.970 4.810 -1.830 1.00 90.38 82 VAL A C 1
ATOM 682 O O . VAL A 1 82 ? -9.564 4.925 -0.764 1.00 90.38 82 VAL A O 1
ATOM 685 N N . GLN A 1 83 ? -7.933 5.598 -2.111 1.00 93.00 83 GLN A N 1
ATOM 686 C CA . GLN A 1 83 ? -7.448 6.608 -1.161 1.00 93.00 83 GLN A CA 1
ATOM 687 C C . GLN A 1 83 ? -8.538 7.617 -0.767 1.00 93.00 83 GLN A C 1
ATOM 689 O O . GLN A 1 83 ? -8.642 7.968 0.408 1.00 93.00 83 GLN A O 1
ATOM 694 N N . ILE A 1 84 ? -9.381 8.034 -1.712 1.00 92.00 84 ILE A N 1
ATOM 695 C CA . ILE A 1 84 ? -10.482 8.969 -1.455 1.00 92.00 84 ILE A CA 1
ATOM 696 C C . ILE A 1 84 ? -11.630 8.291 -0.696 1.00 92.00 84 ILE A C 1
ATOM 698 O O . ILE A 1 84 ? -12.086 8.822 0.311 1.00 92.00 84 ILE A O 1
ATOM 702 N N . LEU A 1 85 ? -12.106 7.128 -1.146 1.00 90.75 85 LEU A N 1
ATOM 703 C CA . LEU A 1 85 ? -13.308 6.487 -0.594 1.00 90.75 85 LEU A CA 1
ATOM 704 C C . LEU A 1 85 ? -13.048 5.665 0.676 1.00 90.75 85 LEU A C 1
ATOM 706 O O . LEU A 1 85 ? -13.952 5.477 1.485 1.00 90.75 85 LEU A O 1
ATOM 710 N N . VAL A 1 86 ? -11.831 5.153 0.851 1.00 92.06 86 VAL A N 1
ATOM 711 C CA . VAL A 1 86 ? -11.430 4.259 1.953 1.00 92.06 86 VAL A CA 1
ATOM 712 C C . VAL A 1 86 ? -10.481 5.001 2.897 1.00 92.06 86 VAL A C 1
ATOM 714 O O . VAL A 1 86 ? -10.704 5.037 4.108 1.00 92.06 86 VAL A O 1
ATOM 717 N N . GLY A 1 87 ? -9.468 5.673 2.345 1.00 94.19 87 GLY A N 1
ATOM 718 C CA . GLY A 1 87 ? -8.464 6.409 3.119 1.00 94.19 87 GLY A CA 1
ATOM 719 C C . GLY A 1 87 ? -9.014 7.642 3.841 1.00 94.19 87 GLY A C 1
ATOM 720 O O . GLY A 1 87 ? -8.860 7.740 5.059 1.00 94.19 87 GLY A O 1
ATOM 721 N N . LEU A 1 88 ? -9.686 8.559 3.132 1.00 93.75 88 LEU A N 1
ATOM 722 C CA . LEU A 1 88 ? -10.175 9.807 3.744 1.00 93.75 88 LEU A CA 1
ATOM 723 C C . LEU A 1 88 ? -11.164 9.566 4.896 1.00 93.75 88 LEU A C 1
ATOM 725 O O . LEU A 1 88 ? -10.987 10.184 5.945 1.00 93.75 88 LEU A O 1
ATOM 729 N N . PRO A 1 89 ? -12.153 8.652 4.805 1.00 93.25 89 PRO A N 1
ATOM 730 C CA . PRO A 1 89 ? -13.021 8.379 5.950 1.00 93.25 89 PRO A CA 1
ATOM 731 C C . PRO A 1 89 ? -12.266 7.828 7.164 1.00 93.25 89 PRO A C 1
ATOM 733 O O . PRO A 1 89 ? -12.579 8.192 8.298 1.00 93.25 89 PRO A O 1
ATOM 736 N N . LEU A 1 90 ? -11.251 6.976 6.958 1.00 93.94 90 LEU A N 1
ATOM 737 C CA . LEU A 1 90 ? -10.386 6.532 8.056 1.00 93.94 90 LEU A CA 1
ATOM 738 C C . LEU A 1 90 ? -9.620 7.701 8.682 1.00 93.94 90 LEU A C 1
ATOM 740 O O . LEU A 1 90 ? -9.514 7.777 9.908 1.00 93.94 90 LEU A O 1
ATOM 744 N N . GLU A 1 91 ? -9.110 8.613 7.859 1.00 96.06 91 GLU A N 1
ATOM 745 C CA . GLU A 1 91 ? -8.387 9.802 8.305 1.00 96.06 91 GLU A CA 1
ATOM 746 C C . GLU A 1 91 ? -9.281 10.743 9.112 1.00 96.06 91 GLU A C 1
ATOM 748 O O . GLU A 1 91 ? -8.873 11.196 10.180 1.00 96.06 91 GLU A O 1
ATOM 753 N N . MET A 1 92 ? -10.524 10.955 8.685 1.00 95.75 92 MET A N 1
ATOM 754 C CA . MET A 1 92 ? -11.490 11.785 9.410 1.00 95.75 92 MET A CA 1
ATOM 755 C C . MET A 1 92 ? -11.818 11.226 10.803 1.00 95.75 92 MET A C 1
ATOM 757 O O . MET A 1 92 ? -12.020 11.990 11.746 1.00 95.75 92 MET A O 1
ATOM 761 N N . VAL A 1 93 ? -11.843 9.898 10.965 1.00 94.06 93 VAL A N 1
ATOM 762 C CA . VAL A 1 93 ? -12.161 9.251 12.251 1.00 94.06 93 VAL A CA 1
ATOM 763 C C . VAL A 1 93 ? -10.933 9.163 13.163 1.00 94.06 93 VAL A C 1
ATOM 765 O O . VAL A 1 93 ? -10.990 9.482 14.360 1.00 94.06 93 VAL A O 1
ATOM 768 N N . HIS A 1 94 ? -9.800 8.717 12.624 1.00 95.19 94 HIS A N 1
ATOM 769 C CA . HIS A 1 94 ? -8.625 8.378 13.428 1.00 95.19 94 HIS A CA 1
ATOM 770 C C . HIS A 1 94 ? -7.564 9.478 13.447 1.00 95.19 94 HIS A C 1
ATOM 772 O O . HIS A 1 94 ? -6.834 9.573 14.430 1.00 95.19 94 HIS A O 1
ATOM 778 N N . GLY A 1 95 ? -7.546 10.367 12.459 1.00 96.56 95 GLY A N 1
ATOM 779 C CA . GLY A 1 95 ? -6.586 11.458 12.311 1.00 96.56 95 GLY A CA 1
ATOM 780 C C . GLY A 1 95 ? -5.450 11.124 11.342 1.00 96.56 95 GLY A C 1
ATOM 781 O O . GLY A 1 95 ? -4.997 9.979 11.254 1.00 96.56 95 GLY A O 1
ATOM 782 N N . SER A 1 96 ? -4.950 12.154 10.660 1.00 96.12 96 SER A N 1
ATOM 783 C CA . SER A 1 96 ? -3.997 12.060 9.544 1.00 96.12 96 SER A CA 1
ATOM 784 C C . SER A 1 96 ? -2.716 11.313 9.884 1.00 96.12 96 SER A C 1
ATOM 786 O O . SER A 1 96 ? -2.299 10.439 9.133 1.00 96.12 96 SER A O 1
ATOM 788 N N . LEU A 1 97 ? -2.109 11.584 11.044 1.00 96.44 97 LEU A N 1
ATOM 789 C CA . LEU A 1 97 ? -0.824 10.978 11.408 1.00 96.44 97 LEU A CA 1
ATOM 790 C C . LEU A 1 97 ? -0.908 9.449 11.553 1.00 96.44 97 LEU A C 1
ATOM 792 O O . LEU A 1 97 ? 0.004 8.738 11.140 1.00 96.44 97 LEU A O 1
ATOM 796 N N . ARG A 1 98 ? -2.011 8.935 12.111 1.00 95.94 98 ARG A N 1
ATOM 797 C CA . ARG A 1 98 ? -2.219 7.490 12.306 1.00 95.94 98 ARG A CA 1
ATOM 798 C C . ARG A 1 98 ? -2.417 6.789 10.964 1.00 95.94 98 ARG A C 1
ATOM 800 O O . ARG A 1 98 ? -1.827 5.738 10.732 1.00 95.94 98 ARG A O 1
ATOM 807 N N . ILE A 1 99 ? -3.186 7.399 10.063 1.00 97.56 99 ILE A N 1
ATOM 808 C CA . ILE A 1 99 ? -3.415 6.855 8.720 1.00 97.56 99 ILE A CA 1
ATOM 809 C C . ILE A 1 99 ? -2.155 6.949 7.856 1.00 97.56 99 ILE A C 1
ATOM 811 O O . ILE A 1 99 ? -1.824 5.989 7.163 1.00 97.56 99 ILE A O 1
ATOM 815 N N . ALA A 1 100 ? -1.394 8.040 7.964 1.00 95.94 100 ALA A N 1
ATOM 816 C CA . ALA A 1 100 ? -0.094 8.169 7.316 1.00 95.94 100 ALA A CA 1
ATOM 817 C C . ALA A 1 100 ? 0.886 7.086 7.797 1.00 95.94 100 ALA A C 1
ATOM 819 O O . ALA A 1 100 ? 1.549 6.464 6.972 1.00 95.94 100 ALA A O 1
ATOM 820 N N . ALA A 1 101 ? 0.941 6.796 9.103 1.00 96.12 101 ALA A N 1
ATOM 821 C CA . ALA A 1 101 ? 1.795 5.735 9.642 1.00 96.12 101 ALA A CA 1
ATOM 822 C C . ALA A 1 101 ? 1.433 4.346 9.081 1.00 96.12 101 ALA A C 1
ATOM 824 O O . ALA A 1 101 ? 2.323 3.611 8.659 1.00 96.12 101 ALA A O 1
ATOM 825 N N . ILE A 1 102 ? 0.139 4.013 9.015 1.00 96.94 102 ILE A N 1
ATOM 826 C CA . ILE A 1 102 ? -0.364 2.768 8.402 1.00 96.94 102 ILE A CA 1
ATOM 827 C C . ILE A 1 102 ? 0.045 2.689 6.929 1.00 96.94 102 ILE A C 1
ATOM 829 O O . ILE A 1 102 ? 0.585 1.678 6.484 1.00 96.94 102 ILE A O 1
ATOM 833 N N . TYR A 1 103 ? -0.190 3.764 6.177 1.00 96.88 103 TYR A N 1
ATOM 834 C CA . TYR A 1 103 ? 0.119 3.820 4.753 1.00 96.88 103 TYR A CA 1
ATOM 835 C C . TYR A 1 103 ? 1.619 3.635 4.487 1.00 96.88 103 TYR A C 1
ATOM 837 O O . TYR A 1 103 ? 2.010 2.814 3.657 1.00 96.88 103 TYR A O 1
ATOM 845 N N . MET A 1 104 ? 2.467 4.357 5.227 1.00 96.50 104 MET A N 1
ATOM 846 C CA . MET A 1 104 ? 3.924 4.276 5.097 1.00 96.50 104 MET A CA 1
ATOM 847 C C . MET A 1 104 ? 4.467 2.907 5.511 1.00 96.50 104 MET A C 1
ATOM 849 O O . MET A 1 104 ? 5.363 2.387 4.846 1.00 96.50 104 MET A O 1
ATOM 853 N N . ALA A 1 105 ? 3.911 2.300 6.563 1.00 95.56 105 ALA A N 1
ATOM 854 C CA . ALA A 1 105 ? 4.257 0.937 6.952 1.00 95.56 105 ALA A CA 1
ATOM 855 C C . ALA A 1 105 ? 3.899 -0.072 5.852 1.00 95.56 105 ALA A C 1
ATOM 857 O O . ALA A 1 105 ? 4.697 -0.956 5.559 1.00 95.56 105 ALA A O 1
ATOM 858 N N . GLY A 1 106 ? 2.751 0.103 5.192 1.00 96.81 106 GLY A N 1
ATOM 859 C CA . GLY A 1 106 ? 2.349 -0.693 4.034 1.00 96.81 106 GLY A CA 1
ATOM 860 C C . GLY A 1 106 ? 3.326 -0.615 2.867 1.00 96.81 106 GLY A C 1
ATOM 861 O O . GLY A 1 106 ? 3.723 -1.636 2.311 1.00 96.81 106 GLY A O 1
ATOM 862 N N . VAL A 1 107 ? 3.751 0.598 2.515 1.00 96.44 107 VAL A N 1
ATOM 863 C CA . VAL A 1 107 ? 4.729 0.829 1.440 1.00 96.44 107 VAL A CA 1
ATOM 864 C C . VAL A 1 107 ? 6.065 0.161 1.760 1.00 96.44 107 VAL A C 1
ATOM 866 O O . VAL A 1 107 ? 6.616 -0.538 0.906 1.00 96.44 107 VAL A O 1
ATOM 869 N N . LEU A 1 108 ? 6.560 0.351 2.985 1.00 96.06 108 LEU A N 1
ATOM 870 C CA . LEU A 1 108 ? 7.818 -0.230 3.445 1.00 96.06 108 LEU A CA 1
ATOM 871 C C . LEU A 1 108 ? 7.750 -1.760 3.498 1.00 96.06 108 LEU A C 1
ATOM 873 O O . LEU A 1 108 ? 8.657 -2.439 3.027 1.00 96.06 108 LEU A O 1
ATOM 877 N N . ALA A 1 109 ? 6.665 -2.315 4.040 1.00 95.56 109 ALA A N 1
ATOM 878 C CA . ALA A 1 109 ? 6.452 -3.755 4.072 1.00 95.56 109 ALA A CA 1
ATOM 879 C C . ALA A 1 109 ? 6.328 -4.337 2.660 1.00 95.56 109 ALA A C 1
ATOM 881 O O . ALA A 1 109 ? 6.843 -5.422 2.409 1.00 95.56 109 ALA A O 1
ATOM 882 N N . GLY A 1 110 ? 5.715 -3.610 1.722 1.00 95.00 110 GLY A N 1
ATOM 883 C CA . GLY A 1 110 ? 5.621 -4.013 0.321 1.00 95.00 110 GLY A CA 1
ATOM 884 C C . GLY A 1 110 ? 6.988 -4.183 -0.349 1.00 95.00 110 GLY A C 1
ATOM 885 O O . GLY A 1 110 ? 7.243 -5.212 -0.982 1.00 95.00 110 GLY A O 1
ATOM 886 N N . SER A 1 111 ? 7.891 -3.215 -0.165 1.00 94.25 111 SER A N 1
ATOM 887 C CA . SER A 1 111 ? 9.248 -3.272 -0.725 1.00 94.25 111 SER A CA 1
ATOM 888 C C . SER A 1 111 ? 10.144 -4.275 0.002 1.00 94.25 111 SER A C 1
ATOM 890 O O . SER A 1 111 ? 10.819 -5.069 -0.652 1.00 94.25 111 SER A O 1
ATOM 892 N N . LEU A 1 112 ? 10.100 -4.329 1.336 1.00 94.31 112 LEU A N 1
ATOM 893 C CA . LEU A 1 112 ? 10.832 -5.327 2.126 1.00 94.31 112 LEU A CA 1
ATOM 894 C C . LEU A 1 112 ? 10.349 -6.759 1.851 1.00 94.31 112 LEU A C 1
ATOM 896 O O . LEU A 1 112 ? 11.166 -7.654 1.652 1.00 94.31 112 LEU A O 1
ATOM 900 N N . GLY A 1 113 ? 9.040 -6.991 1.788 1.00 93.50 113 GLY A N 1
ATOM 901 C CA . GLY A 1 113 ? 8.474 -8.306 1.485 1.00 93.50 113 GLY A CA 1
ATOM 902 C C . GLY A 1 113 ? 8.870 -8.787 0.091 1.00 93.50 113 GLY A C 1
ATOM 903 O O . GLY A 1 113 ? 9.336 -9.917 -0.061 1.00 93.50 113 GLY A O 1
ATOM 904 N N . THR A 1 114 ? 8.774 -7.906 -0.910 1.00 90.62 114 THR A N 1
ATOM 905 C CA . THR A 1 114 ? 9.229 -8.210 -2.277 1.00 90.62 114 THR A CA 1
ATOM 906 C C . THR A 1 114 ? 10.722 -8.505 -2.296 1.00 90.62 114 THR A C 1
ATOM 908 O O . THR A 1 114 ? 11.124 -9.502 -2.872 1.00 90.62 114 THR A O 1
ATOM 911 N N . SER A 1 115 ? 11.546 -7.731 -1.587 1.00 90.44 115 SER A N 1
ATOM 912 C CA . SER A 1 115 ? 12.998 -7.949 -1.566 1.00 90.44 115 SER A CA 1
ATOM 913 C C . SER A 1 115 ? 13.421 -9.345 -1.098 1.00 90.44 115 SER A C 1
ATOM 915 O O . SER A 1 115 ? 14.476 -9.823 -1.501 1.00 90.44 115 SER A O 1
ATOM 917 N N . VAL A 1 116 ? 12.611 -9.980 -0.244 1.00 90.31 116 VAL A N 1
ATOM 918 C CA . VAL A 1 116 ? 12.868 -11.310 0.320 1.00 90.31 116 VAL A CA 1
ATOM 919 C C . VAL A 1 116 ? 12.276 -12.404 -0.564 1.00 90.31 116 VAL A C 1
ATOM 921 O O . VAL A 1 116 ? 12.948 -13.392 -0.847 1.00 90.31 116 VAL A O 1
ATOM 924 N N . MET A 1 117 ? 11.014 -12.245 -0.973 1.00 87.88 117 MET A N 1
ATOM 925 C CA . MET A 1 117 ? 10.258 -13.290 -1.675 1.00 87.88 117 MET A CA 1
ATOM 926 C C . MET A 1 117 ? 10.480 -13.276 -3.188 1.00 87.88 117 MET A C 1
ATOM 928 O O . MET A 1 117 ? 10.365 -14.314 -3.831 1.00 87.88 117 MET A O 1
ATOM 932 N N . ASP A 1 118 ? 10.792 -12.109 -3.746 1.00 83.88 118 ASP A N 1
ATOM 933 C CA . ASP A 1 118 ? 11.068 -11.898 -5.163 1.00 83.88 118 ASP A CA 1
ATOM 934 C C . ASP A 1 118 ? 12.234 -10.898 -5.349 1.00 83.88 118 ASP A C 1
ATOM 936 O O . ASP A 1 118 ? 12.052 -9.742 -5.748 1.00 83.88 118 ASP A O 1
ATOM 940 N N . PRO A 1 119 ? 13.470 -11.316 -5.009 1.00 81.50 119 PRO A N 1
ATOM 941 C CA . PRO A 1 119 ? 14.629 -10.432 -4.886 1.00 81.50 119 PRO A CA 1
ATOM 942 C C . PRO A 1 119 ? 15.113 -9.833 -6.214 1.00 81.50 119 PRO A C 1
ATOM 944 O O . PRO A 1 119 ? 16.103 -9.109 -6.200 1.00 81.50 119 PRO A O 1
ATOM 947 N N . GLY A 1 120 ? 14.497 -10.169 -7.351 1.00 79.75 120 GLY A N 1
ATOM 948 C CA . GLY A 1 120 ? 14.843 -9.644 -8.677 1.00 79.75 120 GLY A CA 1
ATOM 949 C C . GLY A 1 120 ? 13.878 -8.580 -9.203 1.00 79.75 120 GLY A C 1
ATOM 950 O O . GLY A 1 120 ? 14.128 -8.020 -10.267 1.00 79.75 120 GLY A O 1
ATOM 951 N N . VAL A 1 121 ? 12.789 -8.290 -8.486 1.00 80.31 121 VAL A N 1
ATOM 952 C CA . VAL A 1 121 ? 11.718 -7.421 -8.985 1.00 80.31 121 VAL A CA 1
ATOM 953 C C . VAL A 1 121 ? 11.921 -5.961 -8.594 1.00 80.31 121 VAL A C 1
ATOM 955 O O . VAL A 1 121 ? 12.164 -5.614 -7.438 1.00 80.31 121 VAL A O 1
ATOM 958 N N . TYR A 1 122 ? 11.760 -5.091 -9.587 1.00 84.38 122 TYR A N 1
ATOM 959 C CA . TYR A 1 122 ? 11.665 -3.648 -9.413 1.00 84.38 122 TYR A CA 1
ATOM 960 C C . TYR A 1 122 ? 10.238 -3.282 -9.011 1.00 84.38 122 TYR A C 1
ATOM 962 O O . TYR A 1 122 ? 9.278 -3.862 -9.516 1.00 84.38 122 TYR A O 1
ATOM 970 N N . LEU A 1 123 ? 10.082 -2.292 -8.134 1.00 85.06 123 LEU A N 1
ATOM 971 C CA . LEU A 1 123 ? 8.757 -1.807 -7.745 1.00 85.06 123 LEU A CA 1
ATOM 972 C C . LEU A 1 123 ? 8.587 -0.343 -8.105 1.00 85.06 123 LEU A C 1
ATOM 974 O O . LEU A 1 123 ? 9.464 0.488 -7.869 1.00 85.06 123 LEU A O 1
ATOM 978 N N . VAL A 1 124 ? 7.396 -0.044 -8.600 1.00 86.06 124 VAL A N 1
ATOM 979 C CA . VAL A 1 124 ? 6.804 1.285 -8.699 1.00 86.06 124 VAL A CA 1
ATOM 980 C C . VAL A 1 124 ? 5.355 1.158 -8.253 1.00 86.06 124 VAL A C 1
ATOM 982 O O . VAL A 1 124 ? 4.718 0.129 -8.476 1.00 86.06 124 VAL A O 1
ATOM 985 N N . GLY A 1 125 ? 4.828 2.197 -7.629 1.00 87.31 125 GLY A N 1
ATOM 986 C CA . GLY A 1 125 ? 3.410 2.290 -7.325 1.00 87.31 125 GLY A CA 1
ATOM 987 C C . GLY A 1 125 ? 3.116 2.341 -5.838 1.00 87.31 125 GLY A C 1
ATOM 988 O O . GLY A 1 125 ? 3.781 1.753 -4.992 1.00 87.31 125 GLY A O 1
ATOM 989 N N . ALA A 1 126 ? 2.053 3.064 -5.520 1.00 90.69 126 ALA A N 1
ATOM 990 C CA . ALA A 1 126 ? 1.593 3.304 -4.160 1.00 90.69 126 ALA A CA 1
ATOM 991 C C . ALA A 1 126 ? 0.770 2.147 -3.556 1.00 90.69 126 ALA A C 1
ATOM 993 O O . ALA A 1 126 ? 0.289 2.255 -2.425 1.00 90.69 126 ALA A O 1
ATOM 994 N N . SER A 1 127 ? 0.581 1.049 -4.292 1.00 92.56 127 SER A N 1
ATOM 995 C CA . SER A 1 127 ? -0.417 0.028 -3.971 1.00 92.56 127 SER A CA 1
ATOM 996 C C . SER A 1 127 ? -0.138 -0.730 -2.670 1.00 92.56 127 SER A C 1
ATOM 998 O O . SER A 1 127 ? -1.087 -1.062 -1.968 1.00 92.56 127 SER A O 1
ATOM 1000 N N . GLY A 1 128 ? 1.123 -0.901 -2.253 1.00 94.81 128 GLY A N 1
ATOM 1001 C CA . GLY A 1 128 ? 1.442 -1.448 -0.923 1.00 94.81 128 GLY A CA 1
ATOM 1002 C C . GLY A 1 128 ? 0.796 -0.644 0.219 1.00 94.81 128 GLY A C 1
ATOM 1003 O O . GLY A 1 128 ? 0.232 -1.211 1.154 1.00 94.81 128 GLY A O 1
ATOM 1004 N N . GLY A 1 129 ? 0.774 0.689 0.103 1.00 96.12 129 GLY A N 1
ATOM 1005 C CA . GLY A 1 129 ? 0.062 1.564 1.039 1.00 96.12 129 GLY A CA 1
ATOM 1006 C C . GLY A 1 129 ? -1.461 1.513 0.879 1.00 96.12 129 GLY A C 1
ATOM 1007 O O . GLY A 1 129 ? -2.189 1.575 1.866 1.00 96.12 129 GLY A O 1
ATOM 1008 N N . VAL A 1 130 ? -1.968 1.351 -0.347 1.00 95.69 130 VAL A N 1
ATOM 1009 C CA . VAL A 1 130 ? -3.413 1.204 -0.618 1.00 95.69 130 VAL A CA 1
ATOM 1010 C C . VAL A 1 130 ? -3.967 -0.075 0.011 1.00 95.69 130 VAL A C 1
ATOM 1012 O O . VAL A 1 130 ? -4.988 -0.029 0.695 1.00 95.69 130 VAL A O 1
ATOM 1015 N N . TYR A 1 131 ? -3.265 -1.197 -0.137 1.00 96.62 131 TYR A N 1
ATOM 1016 C CA . TYR A 1 131 ? -3.631 -2.459 0.505 1.00 96.62 131 TYR A CA 1
ATOM 1017 C C . TYR A 1 131 ? -3.514 -2.383 2.028 1.00 96.62 131 TYR A C 1
ATOM 1019 O O . TYR A 1 131 ? -4.336 -2.976 2.728 1.00 96.62 131 TYR A O 1
ATOM 1027 N N . ALA A 1 132 ? -2.583 -1.581 2.554 1.00 97.31 132 ALA A N 1
ATOM 1028 C CA . ALA A 1 132 ? -2.551 -1.282 3.980 1.00 97.31 132 ALA A CA 1
ATOM 1029 C C . ALA A 1 132 ? -3.793 -0.506 4.449 1.00 97.31 132 ALA A C 1
ATOM 1031 O O . ALA A 1 132 ? -4.343 -0.826 5.500 1.00 97.31 132 ALA A O 1
ATOM 1032 N N . LEU A 1 133 ? -4.290 0.465 3.671 1.00 97.00 133 LEU A N 1
ATOM 1033 C CA . LEU A 1 133 ? -5.540 1.172 3.987 1.00 97.00 133 LEU A CA 1
ATOM 1034 C C . LEU A 1 133 ? -6.759 0.245 3.923 1.00 97.00 133 LEU A C 1
ATOM 1036 O O . LEU A 1 133 ? -7.603 0.296 4.816 1.00 97.00 133 LEU A O 1
ATOM 1040 N N . LEU A 1 134 ? -6.838 -0.628 2.914 1.00 96.06 134 LEU A N 1
ATOM 1041 C CA . LEU A 1 134 ? -7.896 -1.639 2.816 1.00 96.06 134 LEU A CA 1
ATOM 1042 C C . LEU A 1 134 ? -7.876 -2.560 4.049 1.00 96.06 134 LEU A C 1
ATOM 1044 O O . LEU A 1 134 ? -8.896 -2.729 4.714 1.00 96.06 134 LEU A O 1
ATOM 1048 N N . ALA A 1 135 ? -6.710 -3.079 4.438 1.00 96.00 135 ALA A N 1
ATOM 1049 C CA . ALA A 1 135 ? -6.576 -3.919 5.629 1.00 96.00 135 ALA A CA 1
ATOM 1050 C C . ALA A 1 135 ? -6.791 -3.157 6.952 1.00 96.00 135 ALA A C 1
ATOM 1052 O O . ALA A 1 135 ? -7.280 -3.729 7.928 1.00 96.00 135 ALA A O 1
ATOM 1053 N N . ALA A 1 136 ? -6.520 -1.852 6.994 1.00 95.88 136 ALA A N 1
ATOM 1054 C CA . ALA A 1 136 ? -6.817 -1.023 8.159 1.00 95.88 136 ALA A CA 1
ATOM 1055 C C . ALA A 1 136 ? -8.326 -0.902 8.434 1.00 95.88 136 ALA A C 1
ATOM 1057 O O . ALA A 1 136 ? -8.719 -0.668 9.577 1.00 95.88 136 ALA A O 1
ATOM 1058 N N . HIS A 1 137 ? -9.197 -1.115 7.439 1.00 95.00 137 HIS A N 1
ATOM 1059 C CA . HIS A 1 137 ? -10.635 -1.252 7.692 1.00 95.00 137 HIS A CA 1
ATOM 1060 C C . HIS A 1 137 ? -10.951 -2.511 8.497 1.00 95.00 137 HIS A C 1
ATOM 1062 O O . HIS A 1 137 ? -11.783 -2.444 9.402 1.00 95.00 137 HIS A O 1
ATOM 1068 N N . LEU A 1 138 ? -10.273 -3.626 8.211 1.00 92.81 138 LEU A N 1
ATOM 1069 C CA . LEU A 1 138 ? -10.390 -4.841 9.013 1.00 92.81 138 LEU A CA 1
ATOM 1070 C C . LEU A 1 138 ? -9.919 -4.584 10.444 1.00 92.81 138 LEU A C 1
ATOM 1072 O O . LEU A 1 138 ? -10.667 -4.861 11.376 1.00 92.81 138 LEU A O 1
ATOM 1076 N N . ALA A 1 139 ? -8.753 -3.958 10.623 1.00 92.06 139 ALA A N 1
ATOM 1077 C CA . ALA A 1 139 ? -8.270 -3.567 11.948 1.00 92.06 139 ALA A CA 1
ATOM 1078 C C . ALA A 1 139 ? -9.270 -2.670 12.699 1.00 92.06 139 ALA A C 1
ATOM 1080 O O . ALA A 1 139 ? -9.554 -2.896 13.872 1.00 92.06 139 ALA A O 1
ATOM 1081 N N . ASN A 1 140 ? -9.852 -1.678 12.018 1.00 93.12 140 ASN A N 1
ATOM 1082 C CA . ASN A 1 140 ? -10.834 -0.779 12.617 1.00 93.12 140 ASN A CA 1
ATOM 1083 C C . ASN A 1 140 ? -12.097 -1.523 13.073 1.00 93.12 140 ASN A C 1
ATOM 1085 O O . ASN A 1 140 ? -12.587 -1.286 14.173 1.00 93.12 140 ASN A O 1
ATOM 1089 N N . VAL A 1 141 ? -12.609 -2.439 12.248 1.00 90.62 141 VAL A N 1
ATOM 1090 C CA . VAL A 1 141 ? -13.779 -3.250 12.605 1.00 90.62 141 VAL A CA 1
ATOM 1091 C C . VAL A 1 141 ? -13.455 -4.186 13.767 1.00 90.62 141 VAL A C 1
ATOM 1093 O O . VAL A 1 141 ? -14.276 -4.301 14.666 1.00 90.62 141 VAL A O 1
ATOM 1096 N N . LEU A 1 142 ? -12.266 -4.793 13.807 1.00 87.19 142 LEU A N 1
ATOM 1097 C CA . LEU A 1 142 ? -11.843 -5.635 14.932 1.00 87.19 142 LEU A CA 1
ATOM 1098 C C . LEU A 1 142 ? -11.768 -4.857 16.253 1.00 87.19 142 LEU A C 1
ATOM 1100 O O . LEU A 1 142 ? -12.164 -5.389 17.283 1.00 87.19 142 LEU A O 1
ATOM 1104 N N . LEU A 1 143 ? -11.298 -3.606 16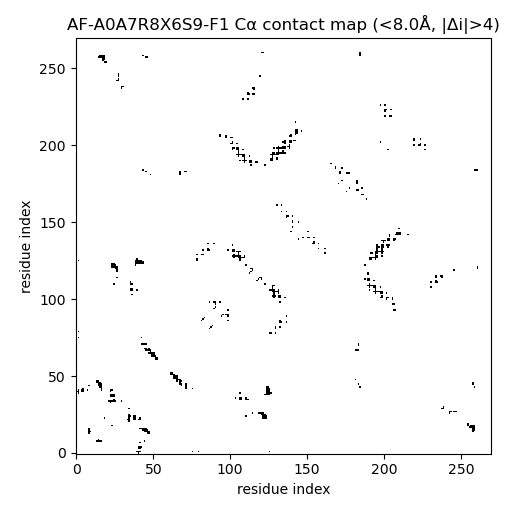.224 1.00 86.88 143 LEU A N 1
ATOM 1105 C CA . LEU A 1 143 ? -11.206 -2.759 17.419 1.00 86.88 143 LEU A CA 1
ATOM 1106 C C . LEU A 1 143 ? -12.553 -2.176 17.854 1.00 86.88 143 LEU A C 1
ATOM 1108 O O . LEU A 1 143 ? -12.779 -1.952 19.035 1.00 86.88 143 LEU A O 1
ATOM 1112 N N . ASN A 1 144 ? -13.427 -1.857 16.899 1.00 89.00 144 ASN A N 1
ATOM 1113 C CA . ASN A 1 144 ? -14.577 -0.991 17.150 1.00 89.00 144 ASN A CA 1
ATOM 1114 C C . ASN A 1 144 ? -15.916 -1.624 16.757 1.00 89.00 144 ASN A C 1
ATOM 1116 O O . ASN A 1 144 ? -16.907 -0.904 16.660 1.00 89.00 144 ASN A O 1
ATOM 1120 N N . TYR A 1 145 ? -15.976 -2.947 16.552 1.00 85.00 145 TYR A N 1
ATOM 1121 C CA . TYR A 1 145 ? -17.141 -3.667 16.014 1.00 85.00 145 TYR A CA 1
ATOM 1122 C C . TYR A 1 145 ? -18.472 -3.230 16.640 1.00 85.00 145 TYR A C 1
ATOM 1124 O O . TYR A 1 145 ? -19.408 -2.870 15.929 1.00 85.00 145 TYR A O 1
ATOM 1132 N N . HIS A 1 146 ? -18.533 -3.197 17.973 1.00 82.38 146 HIS A N 1
ATOM 1133 C CA . HIS A 1 146 ? -19.744 -2.866 18.731 1.00 82.38 146 HIS A CA 1
ATOM 1134 C C . HIS A 1 146 ? -20.204 -1.408 18.586 1.00 82.38 146 HIS A C 1
ATOM 1136 O O . HIS A 1 146 ? -21.363 -1.105 18.855 1.00 82.38 146 HIS A O 1
ATOM 1142 N N . HIS A 1 147 ? -19.324 -0.513 18.139 1.00 81.56 147 HIS A N 1
ATOM 1143 C CA . HIS A 1 147 ? -19.608 0.907 17.929 1.00 81.56 147 HIS A CA 1
ATOM 1144 C C . HIS A 1 147 ? -19.860 1.254 16.454 1.00 81.56 147 HIS A C 1
ATOM 1146 O O . HIS A 1 147 ? -20.115 2.414 16.131 1.00 81.56 147 HIS A O 1
ATOM 1152 N N . MET A 1 148 ? -19.779 0.280 15.541 1.00 82.81 148 MET A N 1
ATOM 1153 C CA . MET A 1 148 ? -19.966 0.508 14.111 1.00 82.81 148 MET A CA 1
ATOM 1154 C C . MET A 1 148 ? -21.334 0.019 13.642 1.00 82.81 148 MET A C 1
ATOM 1156 O O . MET A 1 148 ? -21.633 -1.175 13.661 1.00 82.81 148 MET A O 1
ATOM 1160 N N . HIS A 1 149 ? -22.137 0.933 13.099 1.00 74.69 149 HIS A N 1
ATOM 1161 C CA . HIS A 1 149 ? -23.313 0.551 12.327 1.00 74.69 149 HIS A CA 1
ATOM 1162 C C . HIS A 1 149 ? -22.844 -0.152 11.043 1.00 74.69 149 HIS A C 1
ATOM 1164 O O . HIS A 1 149 ? -22.156 0.444 10.217 1.00 74.69 149 HIS A O 1
ATOM 1170 N N . CYS A 1 150 ? -23.209 -1.425 10.877 1.00 80.56 150 CYS A N 1
ATOM 1171 C CA . CYS A 1 150 ? -22.924 -2.219 9.675 1.00 80.56 150 CYS A CA 1
ATOM 1172 C C . CYS A 1 150 ? -21.425 -2.438 9.360 1.00 80.56 150 CYS A C 1
ATOM 1174 O O . CYS A 1 150 ? -21.027 -2.421 8.192 1.00 80.56 150 CYS A O 1
ATOM 1176 N N . GLY A 1 151 ? -20.585 -2.715 10.368 1.00 83.31 151 GLY A N 1
ATOM 1177 C CA . GLY A 1 151 ? -19.158 -3.024 10.162 1.00 83.31 151 GLY A CA 1
ATOM 1178 C C . GLY A 1 151 ? -18.896 -4.140 9.134 1.00 83.31 151 GLY A C 1
ATOM 1179 O O . GLY A 1 151 ? -17.985 -4.026 8.318 1.00 83.31 151 GLY A O 1
ATOM 1180 N N . VAL A 1 152 ? -19.752 -5.167 9.092 1.00 85.50 152 VAL A N 1
ATOM 1181 C CA . VAL A 1 152 ? -19.666 -6.269 8.113 1.00 85.50 152 VAL A CA 1
ATOM 1182 C C . VAL A 1 152 ? -19.853 -5.782 6.673 1.00 85.50 152 VAL A C 1
ATOM 1184 O O . VAL A 1 152 ? -19.092 -6.181 5.799 1.00 85.50 152 VAL A O 1
ATOM 1187 N N . VAL A 1 153 ? -20.799 -4.873 6.410 1.00 87.19 153 VAL A N 1
ATOM 1188 C CA . VAL A 1 153 ? -21.022 -4.318 5.059 1.00 87.19 153 VAL A CA 1
ATOM 1189 C C . VAL A 1 153 ? -19.784 -3.564 4.576 1.00 87.19 153 VAL A C 1
ATOM 1191 O O . VAL A 1 153 ? -19.382 -3.695 3.421 1.00 87.19 153 VAL A O 1
ATOM 1194 N N . ARG A 1 154 ? -19.121 -2.832 5.480 1.00 87.38 154 ARG A N 1
ATOM 1195 C CA . ARG A 1 154 ? -17.848 -2.161 5.188 1.00 87.38 154 ARG A CA 1
ATOM 1196 C C . ARG A 1 154 ? -16.756 -3.163 4.807 1.00 87.38 154 ARG A C 1
ATOM 1198 O O . ARG A 1 154 ? -16.023 -2.906 3.856 1.00 87.38 154 ARG A O 1
ATOM 1205 N N . LEU A 1 155 ? -16.657 -4.292 5.517 1.00 89.69 155 LEU A N 1
ATOM 1206 C CA . LEU A 1 155 ? -15.700 -5.355 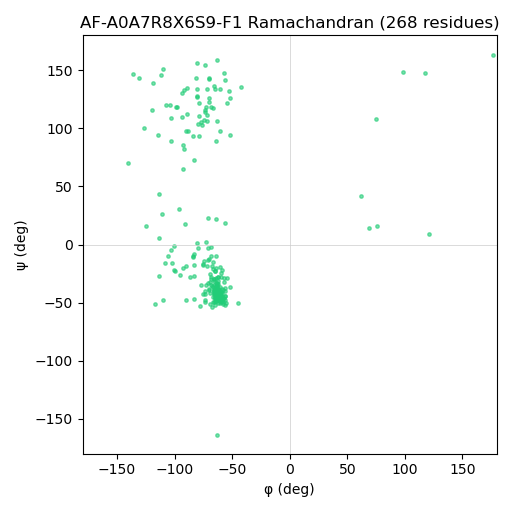5.188 1.00 89.69 155 LEU A CA 1
ATOM 1207 C C . LEU A 1 155 ? -16.011 -6.013 3.844 1.00 89.69 155 LEU A C 1
ATOM 1209 O O . LEU A 1 155 ? -15.090 -6.230 3.065 1.00 89.69 155 LEU A O 1
ATOM 1213 N N . LEU A 1 156 ? -17.285 -6.265 3.541 1.00 91.00 156 LEU A N 1
ATOM 1214 C CA . LEU A 1 156 ? -17.699 -6.806 2.244 1.00 91.00 156 LEU A CA 1
ATOM 1215 C C . LEU A 1 156 ? -17.333 -5.858 1.096 1.00 91.00 156 LEU A C 1
ATOM 1217 O O . LEU A 1 156 ? -16.788 -6.307 0.092 1.00 91.00 156 LEU A O 1
ATOM 1221 N N . GLY A 1 157 ? -17.559 -4.551 1.258 1.00 90.62 157 GLY A N 1
ATOM 1222 C CA . GLY A 1 157 ? -17.171 -3.550 0.261 1.00 90.62 157 GLY A CA 1
ATOM 1223 C C . GLY A 1 157 ? -15.658 -3.497 0.032 1.00 90.62 157 GLY A C 1
ATOM 1224 O O . GLY A 1 157 ? -15.202 -3.526 -1.108 1.00 90.62 157 GLY A O 1
ATOM 1225 N N . VAL A 1 158 ? -14.867 -3.488 1.108 1.00 91.12 158 VAL A N 1
ATOM 1226 C CA . VAL A 1 158 ? -13.394 -3.517 1.030 1.00 91.12 158 VAL A CA 1
ATOM 1227 C C . VAL A 1 158 ? -12.894 -4.803 0.373 1.00 91.12 158 VAL A C 1
ATOM 1229 O O . VAL A 1 158 ? -12.014 -4.748 -0.484 1.00 91.12 158 VAL A O 1
ATOM 1232 N N . PHE A 1 159 ? -13.467 -5.951 0.737 1.00 90.88 159 PHE A N 1
ATOM 1233 C CA . PHE A 1 159 ? -13.106 -7.238 0.154 1.00 90.88 159 PHE A CA 1
ATOM 1234 C C . PHE A 1 159 ? -13.454 -7.306 -1.336 1.00 90.88 159 PHE A C 1
ATOM 1236 O O .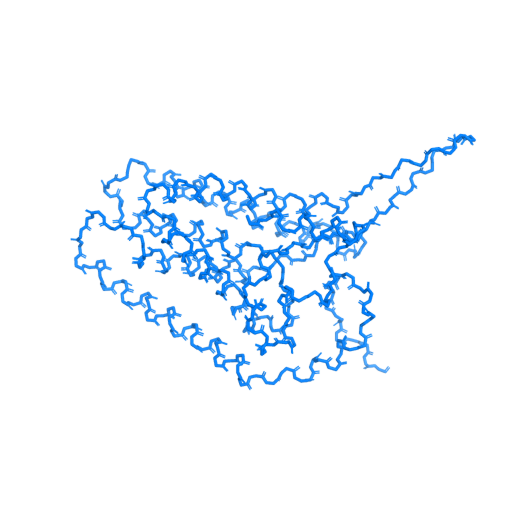 PHE A 1 159 ? -12.643 -7.790 -2.122 1.00 90.88 159 PHE A O 1
ATOM 1243 N N . ALA A 1 160 ? -14.610 -6.773 -1.742 1.00 91.88 160 ALA A N 1
ATOM 1244 C CA . ALA A 1 160 ? -15.001 -6.682 -3.146 1.00 91.88 160 ALA A CA 1
ATOM 1245 C C . ALA A 1 160 ? -14.035 -5.799 -3.953 1.00 91.88 160 ALA A C 1
ATOM 1247 O O . ALA A 1 160 ? -13.598 -6.204 -5.027 1.00 91.88 160 ALA A O 1
ATOM 1248 N N . ILE A 1 161 ? -13.646 -4.638 -3.413 1.00 90.94 161 ILE A N 1
ATOM 1249 C CA . ILE A 1 161 ? -12.661 -3.733 -4.029 1.00 90.94 161 ILE A CA 1
ATOM 1250 C C . ILE A 1 161 ? -11.304 -4.433 -4.197 1.00 90.94 161 ILE A C 1
ATOM 1252 O O . ILE A 1 161 ? -10.750 -4.436 -5.293 1.00 90.94 161 ILE A O 1
ATOM 1256 N N . ALA A 1 162 ? -10.786 -5.058 -3.134 1.00 89.94 162 ALA A N 1
ATOM 1257 C CA . ALA A 1 162 ? -9.512 -5.777 -3.178 1.00 89.94 162 ALA A CA 1
ATOM 1258 C C . ALA A 1 162 ? -9.554 -6.957 -4.164 1.00 89.94 162 ALA A C 1
ATOM 1260 O O . ALA A 1 162 ? -8.626 -7.159 -4.941 1.00 89.94 162 ALA A O 1
ATOM 1261 N N . SER A 1 163 ? -10.653 -7.714 -4.166 1.00 89.75 163 SER A N 1
ATOM 1262 C CA . SER A 1 163 ? -10.836 -8.861 -5.060 1.00 89.75 163 SER A CA 1
ATOM 1263 C C . SER A 1 163 ? -10.949 -8.441 -6.523 1.00 89.75 163 SER A C 1
ATOM 1265 O O . SER A 1 163 ? -10.438 -9.147 -7.387 1.00 89.75 163 SER A O 1
ATOM 1267 N N . ALA A 1 164 ? -11.580 -7.301 -6.816 1.00 88.50 164 ALA A N 1
ATOM 1268 C CA . ALA A 1 164 ? -11.654 -6.766 -8.173 1.00 88.50 164 ALA A CA 1
ATOM 1269 C C . ALA A 1 164 ? -10.266 -6.371 -8.706 1.00 88.50 164 ALA A C 1
ATOM 1271 O O . ALA A 1 164 ? -9.940 -6.712 -9.839 1.00 88.50 164 ALA A O 1
ATOM 1272 N N . ASP A 1 165 ? -9.434 -5.720 -7.886 1.00 86.75 165 ASP A N 1
ATOM 1273 C CA . ASP A 1 165 ? -8.065 -5.336 -8.267 1.00 86.75 165 ASP A CA 1
ATOM 1274 C C . ASP A 1 165 ? -7.158 -6.555 -8.487 1.00 86.75 165 ASP A C 1
ATOM 1276 O O . ASP A 1 165 ? -6.540 -6.690 -9.544 1.00 86.75 165 ASP A O 1
ATOM 1280 N N . VAL A 1 166 ? -7.147 -7.504 -7.539 1.00 84.88 166 VAL A N 1
ATOM 1281 C CA . VAL A 1 166 ? -6.402 -8.766 -7.698 1.00 84.88 166 VAL A CA 1
ATOM 1282 C C . VAL A 1 166 ? -6.923 -9.553 -8.900 1.00 84.88 166 VAL A C 1
ATOM 1284 O O . VAL A 1 166 ? -6.129 -10.055 -9.691 1.00 84.88 166 VAL A O 1
ATOM 1287 N N . GLY A 1 167 ? -8.243 -9.649 -9.064 1.00 86.12 167 GLY A N 1
ATOM 1288 C CA . GLY A 1 167 ? -8.878 -10.364 -10.168 1.00 86.12 167 GLY A CA 1
ATOM 1289 C C . GLY A 1 167 ? -8.517 -9.779 -11.531 1.00 86.12 167 GLY A C 1
ATOM 1290 O O . GLY A 1 167 ? -8.183 -10.535 -12.440 1.00 86.12 167 GLY A O 1
ATOM 1291 N N . PHE A 1 168 ? -8.503 -8.449 -11.659 1.00 82.06 168 PHE A N 1
ATOM 1292 C CA . PHE A 1 168 ? -8.064 -7.764 -12.875 1.00 82.06 168 PHE A CA 1
ATOM 1293 C C . PHE A 1 168 ? -6.577 -8.018 -13.165 1.00 82.06 168 PHE A C 1
ATOM 1295 O O . PHE A 1 168 ? -6.223 -8.375 -14.287 1.00 82.06 168 PHE A O 1
ATOM 1302 N N . ALA A 1 169 ? -5.711 -7.940 -12.148 1.00 78.94 169 ALA A N 1
ATOM 1303 C CA . ALA A 1 169 ? -4.286 -8.241 -12.300 1.00 78.94 169 ALA A CA 1
ATOM 1304 C C . ALA A 1 169 ? -4.028 -9.705 -12.714 1.00 78.94 169 ALA A C 1
ATOM 1306 O O . ALA A 1 169 ? -3.176 -9.976 -13.561 1.00 78.94 169 ALA A O 1
ATOM 1307 N N . VAL A 1 170 ? -4.781 -10.656 -12.150 1.00 82.38 170 VAL A N 1
ATOM 1308 C CA . VAL A 1 170 ? -4.722 -12.081 -12.517 1.00 82.38 170 VAL A CA 1
ATOM 1309 C C . VAL A 1 170 ? -5.233 -12.298 -13.942 1.00 82.38 170 VAL A C 1
ATOM 1311 O O . VAL A 1 170 ? -4.583 -13.001 -14.714 1.00 82.38 170 VAL A O 1
ATOM 1314 N N . TYR A 1 171 ? -6.356 -11.679 -14.315 1.00 80.94 171 TYR A N 1
ATOM 1315 C CA . TYR A 1 171 ? -6.902 -11.760 -15.670 1.00 80.94 171 TYR A CA 1
ATOM 1316 C C . TYR A 1 171 ? -5.893 -11.254 -16.703 1.00 80.94 171 TYR A C 1
ATOM 1318 O O . TYR A 1 171 ? -5.577 -11.980 -17.642 1.00 80.94 171 TYR A O 1
ATOM 1326 N N . ASN A 1 172 ? -5.303 -10.076 -16.490 1.00 74.69 172 ASN A N 1
ATOM 1327 C CA . ASN A 1 172 ? -4.294 -9.532 -17.402 1.00 74.69 172 ASN A CA 1
ATOM 1328 C C . ASN A 1 172 ? -3.073 -10.452 -17.520 1.00 74.69 172 ASN A C 1
ATOM 1330 O O . ASN A 1 172 ? -2.539 -10.624 -18.612 1.00 74.69 172 ASN A O 1
ATOM 1334 N N . ARG A 1 173 ? -2.668 -11.104 -16.423 1.00 75.19 173 ARG A N 1
ATOM 1335 C CA . ARG A 1 173 ? -1.517 -12.016 -16.409 1.00 75.19 173 ARG A CA 1
ATOM 1336 C C . ARG A 1 173 ? -1.739 -13.318 -17.184 1.00 75.19 173 ARG A C 1
ATOM 1338 O O . ARG A 1 173 ? -0.769 -13.851 -17.713 1.00 75.19 173 ARG A O 1
ATOM 1345 N N . TYR A 1 174 ? -2.963 -13.847 -17.230 1.00 76.94 174 TYR A N 1
ATOM 1346 C CA . TYR A 1 174 ? -3.230 -15.168 -17.823 1.00 76.94 174 TYR A CA 1
ATOM 1347 C C . TYR A 1 174 ? -4.082 -15.141 -19.099 1.00 76.94 174 TYR A C 1
ATOM 1349 O O . TYR A 1 174 ? -3.959 -16.045 -19.919 1.00 76.94 174 TYR A O 1
ATOM 1357 N N . ALA A 1 175 ? -4.935 -14.132 -19.282 1.00 70.75 175 ALA A N 1
ATOM 1358 C CA . ALA A 1 175 ? -5.857 -14.020 -20.415 1.00 70.75 175 ALA A CA 1
ATOM 1359 C C . ALA A 1 175 ? -5.462 -12.929 -21.427 1.00 70.75 175 ALA A C 1
ATOM 1361 O O . ALA A 1 175 ? -5.961 -12.941 -22.549 1.00 70.75 175 ALA A O 1
ATOM 1362 N N . GLY A 1 176 ? -4.563 -12.007 -21.062 1.00 60.69 176 GLY A N 1
ATOM 1363 C CA . GLY A 1 176 ? -4.162 -10.857 -21.886 1.00 60.69 176 GLY A CA 1
ATOM 1364 C C . GLY A 1 176 ? -3.277 -11.159 -23.104 1.00 60.69 176 GLY A C 1
ATOM 1365 O O . GLY A 1 176 ? -2.915 -10.225 -23.807 1.00 60.69 176 GLY A O 1
ATOM 1366 N N . GLY A 1 177 ? -2.950 -12.428 -23.375 1.00 49.97 177 GLY A N 1
ATOM 1367 C CA . GLY A 1 177 ? -2.009 -12.821 -24.430 1.00 49.97 177 GLY A CA 1
ATOM 1368 C C . GLY A 1 177 ? -0.565 -12.533 -24.015 1.00 49.97 177 GLY A C 1
ATOM 1369 O O . GLY A 1 177 ? -0.145 -11.386 -23.941 1.00 49.97 177 GLY A O 1
ATOM 1370 N N . GLY A 1 178 ? 0.203 -13.583 -23.722 1.00 46.53 178 GLY A N 1
ATOM 1371 C CA . GLY A 1 178 ? 1.600 -13.507 -23.268 1.00 46.53 178 GLY A CA 1
ATOM 1372 C C . GLY A 1 178 ? 2.613 -13.069 -24.331 1.00 46.53 178 GLY A C 1
ATOM 1373 O O . GLY A 1 178 ? 3.794 -13.369 -24.188 1.00 46.53 178 GLY A O 1
ATOM 1374 N N . ASP A 1 179 ? 2.174 -12.374 -25.377 1.00 42.94 179 ASP A N 1
ATOM 1375 C CA . ASP A 1 179 ? 3.054 -11.845 -26.406 1.00 42.94 179 ASP A CA 1
ATOM 1376 C C . ASP A 1 179 ? 3.397 -10.415 -25.986 1.00 42.94 179 ASP A C 1
ATOM 1378 O O . ASP A 1 179 ? 2.525 -9.548 -25.999 1.00 42.94 179 ASP A O 1
ATOM 1382 N N . GLY A 1 180 ? 4.648 -10.174 -25.575 1.00 46.47 180 GLY A N 1
ATOM 1383 C CA . GLY A 1 180 ? 5.192 -8.931 -24.990 1.00 46.47 180 GLY A CA 1
ATOM 1384 C C . GLY A 1 180 ? 5.046 -7.637 -25.813 1.00 46.47 180 GLY A C 1
ATOM 1385 O O . GLY A 1 180 ? 5.720 -6.643 -25.557 1.00 46.47 180 GLY A O 1
ATOM 1386 N N . VAL A 1 181 ? 4.144 -7.601 -26.789 1.00 41.97 181 VAL A N 1
ATOM 1387 C CA . VAL A 1 181 ? 3.745 -6.434 -27.568 1.00 41.97 181 VAL A CA 1
ATOM 1388 C C . VAL A 1 181 ? 2.517 -5.780 -26.910 1.00 41.97 181 VAL A C 1
ATOM 1390 O O . VAL A 1 181 ? 1.433 -5.726 -27.485 1.00 41.97 181 VAL A O 1
ATOM 1393 N N . GLY A 1 182 ? 2.689 -5.257 -25.688 1.00 44.78 182 GLY A N 1
ATOM 1394 C CA . GLY A 1 182 ? 1.787 -4.238 -25.122 1.00 44.78 182 GLY A CA 1
ATOM 1395 C C . GLY A 1 182 ? 1.040 -4.537 -23.817 1.00 44.78 182 GLY A C 1
ATOM 1396 O O . GLY A 1 182 ? 0.185 -3.733 -23.451 1.00 44.78 182 GLY A O 1
ATOM 1397 N N . GLY A 1 183 ? 1.337 -5.626 -23.099 1.00 48.59 183 GLY A N 1
ATOM 1398 C CA . GLY A 1 183 ? 0.706 -5.926 -21.800 1.00 48.59 183 GLY A CA 1
ATOM 1399 C C . GLY A 1 183 ? 1.314 -5.157 -20.613 1.00 48.59 183 GLY A C 1
ATOM 1400 O O . GLY A 1 183 ? 2.535 -5.098 -20.482 1.00 48.59 183 GLY A O 1
ATOM 1401 N N . ALA A 1 184 ? 0.488 -4.569 -19.735 1.00 52.28 184 ALA A N 1
ATOM 1402 C CA . ALA A 1 184 ? 0.912 -3.894 -18.493 1.00 52.28 184 ALA A CA 1
ATOM 1403 C C . ALA A 1 184 ? 2.011 -4.675 -17.725 1.00 52.28 184 ALA A C 1
ATOM 1405 O O . ALA A 1 184 ? 1.871 -5.892 -17.566 1.00 52.28 184 ALA A O 1
ATOM 1406 N N . PRO A 1 185 ? 3.084 -4.024 -17.214 1.00 58.03 185 PRO A N 1
ATOM 1407 C CA . PRO A 1 185 ? 4.066 -4.712 -16.380 1.00 58.03 185 PRO A CA 1
ATOM 1408 C C . PRO A 1 185 ? 3.376 -5.366 -15.173 1.00 58.03 185 PRO A C 1
ATOM 1410 O O . PRO A 1 185 ? 2.440 -4.790 -14.609 1.00 58.03 185 PRO A O 1
ATOM 1413 N N . PRO A 1 186 ? 3.807 -6.574 -14.775 1.00 66.88 186 PRO A N 1
ATOM 1414 C CA . PRO A 1 186 ? 3.074 -7.377 -13.811 1.00 66.88 186 PRO A CA 1
ATOM 1415 C C . PRO A 1 186 ? 3.035 -6.708 -12.434 1.00 66.88 186 PRO A C 1
ATOM 1417 O O . PRO A 1 186 ? 4.048 -6.252 -11.903 1.00 66.88 186 PRO A O 1
ATOM 1420 N N . VAL A 1 187 ? 1.848 -6.691 -11.831 1.00 73.94 187 VAL A N 1
ATOM 1421 C CA . VAL A 1 187 ? 1.637 -6.194 -10.469 1.00 73.94 187 VAL A CA 1
ATOM 1422 C C . VAL A 1 187 ? 2.240 -7.176 -9.456 1.00 73.94 187 VAL A C 1
ATOM 1424 O O . VAL A 1 187 ? 2.012 -8.383 -9.539 1.00 73.94 187 VAL A O 1
ATOM 1427 N N . SER A 1 188 ? 2.983 -6.670 -8.465 1.00 82.88 188 SER A N 1
ATOM 1428 C CA . SER A 1 188 ? 3.552 -7.505 -7.397 1.00 82.88 188 SER A CA 1
ATOM 1429 C C . SER A 1 188 ? 2.493 -7.890 -6.357 1.00 82.88 188 SER A C 1
ATOM 1431 O O . SER A 1 188 ? 2.128 -7.095 -5.485 1.00 82.88 188 SER A O 1
ATOM 1433 N N . PHE A 1 189 ? 2.043 -9.149 -6.398 1.00 87.81 189 PHE A N 1
ATOM 1434 C CA . PHE A 1 189 ? 1.154 -9.711 -5.372 1.00 87.81 189 PHE A CA 1
ATOM 1435 C C . PHE A 1 189 ? 1.807 -9.743 -3.985 1.00 87.81 189 PHE A C 1
ATOM 1437 O O . PHE A 1 189 ? 1.123 -9.569 -2.976 1.00 87.81 189 PHE A O 1
ATOM 1444 N N . VAL A 1 190 ? 3.134 -9.916 -3.925 1.00 90.12 190 VAL A N 1
ATOM 1445 C CA . VAL A 1 190 ? 3.890 -9.890 -2.665 1.00 90.12 190 VAL A CA 1
ATOM 1446 C C . VAL A 1 190 ? 3.800 -8.511 -2.021 1.00 90.12 190 VAL A C 1
ATOM 1448 O O . VAL A 1 190 ? 3.537 -8.419 -0.822 1.00 90.12 190 VAL A O 1
ATOM 1451 N N . ALA A 1 191 ? 3.958 -7.440 -2.806 1.00 91.75 191 ALA A N 1
ATOM 1452 C CA . ALA A 1 191 ? 3.861 -6.079 -2.292 1.00 91.75 191 ALA A CA 1
ATOM 1453 C C . ALA A 1 191 ? 2.461 -5.780 -1.728 1.00 91.75 191 ALA A C 1
ATOM 1455 O O . ALA A 1 191 ? 2.343 -5.181 -0.658 1.00 91.75 191 ALA A O 1
ATOM 1456 N N . HIS A 1 192 ? 1.405 -6.243 -2.407 1.00 93.94 192 HIS A N 1
ATOM 1457 C CA . HIS A 1 192 ? 0.019 -6.106 -1.945 1.00 93.94 192 HIS A CA 1
ATOM 1458 C C . HIS A 1 192 ? -0.228 -6.866 -0.638 1.00 93.94 192 HIS A C 1
ATOM 1460 O O . HIS A 1 192 ? -0.768 -6.303 0.315 1.00 93.94 192 HIS A O 1
ATOM 1466 N N . LEU A 1 193 ? 0.201 -8.130 -0.569 1.00 93.94 193 LEU A N 1
ATOM 1467 C CA . LEU A 1 193 ? 0.020 -8.968 0.614 1.00 93.94 193 LEU A CA 1
ATOM 1468 C C . LEU A 1 193 ? 0.796 -8.425 1.818 1.00 93.94 193 LEU A C 1
ATOM 1470 O O . LEU A 1 193 ? 0.227 -8.279 2.899 1.00 93.94 193 LEU A O 1
ATOM 1474 N N . ALA A 1 194 ? 2.075 -8.091 1.639 1.00 94.88 194 ALA A N 1
ATOM 1475 C CA . ALA A 1 194 ? 2.898 -7.536 2.709 1.00 94.88 194 ALA A CA 1
ATOM 1476 C C . ALA A 1 194 ? 2.359 -6.177 3.188 1.00 94.88 194 ALA A C 1
ATOM 1478 O O . ALA A 1 194 ? 2.300 -5.928 4.393 1.00 94.88 194 ALA A O 1
ATOM 1479 N N . GLY A 1 195 ? 1.881 -5.340 2.260 1.00 96.50 195 GLY A N 1
ATOM 1480 C CA . GLY A 1 195 ? 1.184 -4.096 2.574 1.00 96.50 195 GLY A CA 1
ATOM 1481 C C . GLY A 1 195 ? -0.089 -4.317 3.397 1.00 96.50 195 GLY A C 1
ATOM 1482 O O . GLY A 1 195 ? -0.272 -3.677 4.431 1.00 96.50 195 GLY A O 1
ATOM 1483 N N . ALA A 1 196 ? -0.942 -5.268 3.004 1.00 96.00 196 ALA A N 1
ATOM 1484 C CA . ALA A 1 196 ? -2.154 -5.620 3.746 1.00 96.00 196 ALA A CA 1
ATOM 1485 C C . ALA A 1 196 ? -1.845 -6.142 5.160 1.00 96.00 196 ALA A C 1
ATOM 1487 O O . ALA A 1 196 ? -2.485 -5.725 6.126 1.00 96.00 196 ALA A O 1
ATOM 1488 N N . LEU A 1 197 ? -0.837 -7.006 5.309 1.00 94.19 197 LEU A N 1
ATOM 1489 C CA . LEU A 1 197 ? -0.409 -7.505 6.619 1.00 94.19 197 LEU A CA 1
ATOM 1490 C C . LEU A 1 197 ? 0.074 -6.365 7.522 1.00 94.19 197 LEU A C 1
ATOM 1492 O O . LEU A 1 197 ? -0.348 -6.290 8.674 1.00 94.19 197 LEU A O 1
ATOM 1496 N N . ALA A 1 198 ? 0.885 -5.444 6.993 1.00 95.12 198 ALA A N 1
ATOM 1497 C CA . ALA A 1 198 ? 1.313 -4.252 7.721 1.00 95.12 198 ALA A CA 1
ATOM 1498 C C . ALA A 1 198 ? 0.134 -3.337 8.086 1.00 95.12 198 ALA A C 1
ATOM 1500 O O . ALA A 1 198 ? 0.067 -2.824 9.199 1.00 95.12 198 ALA A O 1
ATOM 1501 N N . GLY A 1 199 ? -0.827 -3.154 7.181 1.00 95.56 199 GLY A N 1
ATOM 1502 C CA . GLY A 1 199 ? -2.020 -2.353 7.441 1.00 95.56 199 GLY A CA 1
ATOM 1503 C C . GLY A 1 199 ? -2.901 -2.921 8.547 1.00 95.56 199 GLY A C 1
ATOM 1504 O O . GLY A 1 199 ? -3.385 -2.171 9.395 1.00 95.56 199 GLY A O 1
ATOM 1505 N N . LEU A 1 200 ? -3.066 -4.246 8.579 1.00 93.31 200 LEU A N 1
ATOM 1506 C CA . LEU A 1 200 ? -3.782 -4.933 9.649 1.00 93.31 200 LEU A CA 1
ATOM 1507 C C . LEU A 1 200 ? -3.050 -4.774 10.987 1.00 93.31 200 LEU A C 1
ATOM 1509 O O . LEU A 1 200 ? -3.655 -4.339 11.964 1.00 93.31 200 LEU A O 1
ATOM 1513 N N . THR A 1 201 ? -1.752 -5.081 11.043 1.00 91.81 201 THR A N 1
ATOM 1514 C CA . THR A 1 201 ? -0.991 -5.056 12.302 1.00 91.81 201 THR A CA 1
ATOM 1515 C C . THR A 1 201 ? -0.798 -3.638 12.832 1.00 91.81 201 THR A C 1
ATOM 1517 O O . THR A 1 201 ? -1.157 -3.360 13.976 1.00 91.81 201 THR A O 1
ATOM 1520 N N . ILE A 1 202 ? -0.307 -2.708 12.007 1.00 92.62 202 ILE A N 1
ATOM 1521 C CA . ILE A 1 202 ? -0.140 -1.302 12.396 1.00 92.62 202 ILE A CA 1
ATOM 1522 C C . ILE A 1 202 ? -1.498 -0.653 12.652 1.00 92.62 202 ILE A C 1
ATOM 1524 O O . ILE A 1 202 ? -1.619 0.135 13.585 1.00 92.62 202 ILE A O 1
ATOM 1528 N N . GLY A 1 203 ? -2.543 -1.023 11.908 1.00 93.69 203 GLY A N 1
ATOM 1529 C CA . GLY A 1 203 ? -3.909 -0.574 12.165 1.00 93.69 203 GLY A CA 1
ATOM 1530 C C . GLY A 1 203 ? -4.389 -0.922 13.575 1.00 93.69 203 GLY A C 1
ATOM 1531 O O . GLY A 1 203 ? -4.891 -0.049 14.279 1.00 93.69 203 GLY A O 1
ATOM 1532 N N . LEU A 1 204 ? -4.164 -2.155 14.038 1.00 89.31 204 LEU A N 1
ATOM 1533 C CA . LEU A 1 204 ? -4.505 -2.560 15.410 1.00 89.31 204 LEU A CA 1
ATOM 1534 C C . LEU A 1 204 ? -3.729 -1.749 16.470 1.00 89.31 204 LEU A C 1
ATOM 1536 O O . LEU A 1 204 ? -4.223 -1.542 17.576 1.00 89.31 204 LEU A O 1
ATOM 1540 N N . ILE A 1 205 ? -2.536 -1.257 16.122 1.00 87.56 205 ILE A N 1
ATOM 1541 C CA . ILE A 1 205 ? -1.643 -0.447 16.967 1.00 87.56 205 ILE A CA 1
ATOM 1542 C C . ILE A 1 205 ? -2.079 1.003 17.058 1.00 87.56 205 ILE A C 1
ATOM 1544 O O . ILE A 1 205 ? -2.192 1.554 18.155 1.00 87.56 205 ILE A O 1
ATOM 1548 N N . VAL A 1 206 ? -2.286 1.637 15.911 1.00 91.38 206 VAL A N 1
ATOM 1549 C CA . VAL A 1 206 ? -2.386 3.092 15.847 1.00 91.38 206 VAL A CA 1
ATOM 1550 C C . VAL A 1 206 ? -3.808 3.582 15.643 1.00 91.38 206 VAL A C 1
ATOM 1552 O O . VAL A 1 206 ? -4.024 4.783 15.772 1.00 91.38 206 VAL A O 1
ATOM 1555 N N . LEU A 1 207 ? -4.794 2.737 15.343 1.00 92.44 207 LEU A N 1
ATOM 1556 C CA . LEU A 1 207 ? -6.180 3.199 15.279 1.00 92.44 207 LEU A CA 1
ATOM 1557 C C . LEU A 1 207 ? -6.736 3.461 16.683 1.00 92.44 207 LEU A C 1
ATOM 1559 O O . LEU A 1 207 ? -6.272 2.938 17.693 1.00 92.44 207 LEU A O 1
ATOM 1563 N N . LYS A 1 208 ? -7.736 4.340 16.747 1.00 88.94 208 LYS A N 1
ATOM 1564 C CA . LYS A 1 208 ? -8.443 4.630 18.001 1.00 88.94 208 LYS A CA 1
ATOM 1565 C C . LYS A 1 208 ? -9.276 3.401 18.377 1.00 88.94 208 LYS A C 1
ATOM 1567 O O . LYS A 1 208 ? -10.065 2.952 17.549 1.00 88.94 208 LYS A O 1
ATOM 1572 N N . ASN A 1 209 ? -9.098 2.903 19.598 1.00 87.00 209 ASN A N 1
ATOM 1573 C CA . ASN A 1 209 ? -9.944 1.877 20.200 1.00 87.00 209 ASN A CA 1
ATOM 1574 C C . ASN A 1 209 ? -10.957 2.565 21.134 1.00 87.00 209 ASN A C 1
ATOM 1576 O O . ASN A 1 209 ? -10.548 3.247 22.079 1.00 87.00 209 ASN A O 1
ATOM 1580 N N . PHE A 1 210 ? -12.251 2.422 20.840 1.00 82.62 210 PHE A N 1
ATOM 1581 C CA . PHE A 1 210 ? -13.340 3.030 21.611 1.00 82.62 210 PHE A CA 1
ATOM 1582 C C . PHE A 1 210 ? -13.865 2.143 22.756 1.00 82.62 210 PHE A C 1
ATOM 1584 O O . PHE A 1 210 ? -14.470 2.676 23.684 1.00 82.62 210 PHE A O 1
ATOM 1591 N N . GLY A 1 211 ? -13.598 0.832 22.740 1.00 70.81 211 GLY A N 1
ATOM 1592 C CA . GLY A 1 211 ? -14.008 -0.123 23.775 1.00 70.81 211 GLY A CA 1
ATOM 1593 C C . GLY A 1 211 ? -12.806 -0.910 24.297 1.00 70.81 211 GLY A C 1
ATOM 1594 O O . GLY A 1 211 ? -12.344 -1.843 23.662 1.00 70.81 211 GLY A O 1
ATOM 1595 N N . GLN A 1 212 ? -12.261 -0.538 25.456 1.00 62.88 212 GLN A N 1
ATOM 1596 C CA . GLN A 1 212 ? -11.046 -1.180 25.969 1.00 62.88 212 GLN A CA 1
ATOM 1597 C C . GLN A 1 212 ? -11.322 -2.585 26.533 1.00 62.88 212 GLN A C 1
ATOM 1599 O O . GLN A 1 212 ? -11.812 -2.698 27.655 1.00 62.88 212 GLN A O 1
ATOM 1604 N N . ASN A 1 213 ? -10.902 -3.648 25.836 1.00 64.81 213 ASN A N 1
ATOM 1605 C CA . ASN A 1 213 ? -10.896 -5.013 26.383 1.00 64.81 213 ASN A CA 1
ATOM 1606 C C . ASN A 1 213 ? -9.469 -5.556 26.600 1.00 64.81 213 ASN A C 1
ATOM 1608 O O . ASN A 1 213 ? -8.539 -5.270 25.847 1.00 64.81 213 ASN A O 1
ATOM 1612 N N . LEU A 1 214 ? -9.269 -6.375 27.640 1.00 61.38 214 LEU A N 1
ATOM 1613 C CA . LEU A 1 214 ? -7.951 -6.940 27.982 1.00 61.38 214 LEU A CA 1
ATOM 1614 C C . LEU A 1 214 ? -7.466 -7.989 26.963 1.00 61.38 214 LEU A C 1
ATOM 1616 O O . LEU A 1 214 ? -6.284 -8.015 26.633 1.00 61.38 214 LEU A O 1
ATOM 1620 N N . HIS A 1 215 ? -8.367 -8.824 26.436 1.00 64.56 215 HIS A N 1
ATOM 1621 C CA . HIS A 1 215 ? -8.039 -9.853 25.437 1.00 64.56 215 HIS A CA 1
ATOM 1622 C C . HIS A 1 215 ? -7.530 -9.246 24.116 1.00 64.56 215 HIS A C 1
ATOM 1624 O O . HIS A 1 215 ? -6.622 -9.785 23.483 1.00 64.56 215 HIS A O 1
ATOM 1630 N N . GLU A 1 216 ? -8.037 -8.067 23.748 1.00 66.69 216 GLU A N 1
ATOM 1631 C CA . GLU A 1 216 ? -7.566 -7.308 22.584 1.00 66.69 216 GLU A CA 1
ATOM 1632 C C . GLU A 1 216 ? -6.098 -6.887 22.735 1.00 66.69 216 GLU A C 1
ATOM 1634 O O . GLU A 1 216 ? -5.358 -6.895 21.753 1.00 66.69 216 GLU A O 1
ATOM 1639 N N . LYS A 1 217 ? -5.634 -6.609 23.964 1.00 68.50 217 LYS A N 1
ATOM 1640 C CA . LYS A 1 217 ? -4.231 -6.249 24.228 1.00 68.50 217 LYS A CA 1
ATOM 1641 C C . LYS A 1 217 ? -3.265 -7.414 24.003 1.00 68.50 217 LYS A C 1
ATOM 1643 O O . LYS A 1 217 ? -2.122 -7.169 23.643 1.00 68.50 217 LYS A O 1
ATOM 1648 N N . LEU A 1 218 ? -3.679 -8.669 24.194 1.00 77.25 218 LEU A N 1
ATOM 1649 C CA . LEU A 1 218 ? -2.794 -9.819 23.964 1.00 77.25 218 LEU A CA 1
ATOM 1650 C C . LEU A 1 218 ? -2.574 -10.070 22.465 1.00 77.25 218 LEU A C 1
ATOM 1652 O O . LEU A 1 218 ? -1.431 -10.189 22.025 1.00 77.25 218 LEU A O 1
ATOM 1656 N N . ILE A 1 219 ? -3.657 -10.091 21.680 1.00 71.88 219 ILE A N 1
ATOM 1657 C CA . ILE A 1 219 ? -3.605 -10.247 20.213 1.00 71.88 219 ILE A CA 1
ATOM 1658 C C . ILE A 1 219 ? -2.731 -9.153 19.589 1.00 71.88 219 ILE A C 1
ATOM 1660 O O . ILE A 1 219 ? -1.954 -9.409 18.670 1.00 71.88 219 ILE A O 1
ATOM 1664 N N . TRP A 1 220 ? -2.808 -7.948 20.146 1.00 74.12 220 TRP A N 1
ATOM 1665 C CA . TRP A 1 220 ? -1.987 -6.809 19.773 1.00 74.12 220 TRP A CA 1
ATOM 1666 C C . TRP A 1 220 ? -0.483 -7.060 19.915 1.00 74.12 220 TRP A C 1
ATOM 1668 O O . TRP A 1 220 ? 0.268 -6.849 18.964 1.00 74.12 220 TRP A O 1
ATOM 1678 N N . TRP A 1 221 ? -0.036 -7.547 21.078 1.00 79.56 221 TRP A N 1
ATOM 1679 C CA . TRP A 1 221 ? 1.382 -7.821 21.336 1.00 79.56 221 TRP A CA 1
ATOM 1680 C C . TRP A 1 221 ? 1.921 -8.953 20.470 1.00 79.56 221 TRP A C 1
ATOM 1682 O O . TRP A 1 221 ? 3.051 -8.867 19.992 1.00 79.56 221 TRP A O 1
ATOM 1692 N N . VAL A 1 222 ? 1.107 -9.980 20.220 1.00 82.69 222 VAL A N 1
ATOM 1693 C CA . VAL A 1 222 ? 1.469 -11.061 19.295 1.00 82.69 222 VAL A CA 1
ATOM 1694 C C . VAL A 1 222 ? 1.612 -10.516 17.872 1.00 82.69 222 VAL A C 1
ATOM 1696 O O . VAL A 1 222 ? 2.639 -10.742 17.234 1.00 82.69 222 VAL A O 1
ATOM 1699 N N . GLY A 1 223 ? 0.633 -9.742 17.390 1.00 76.50 223 GLY A N 1
ATOM 1700 C CA . GLY A 1 223 ? 0.671 -9.135 16.056 1.00 76.50 223 GLY A CA 1
ATOM 1701 C C . GLY A 1 223 ? 1.855 -8.182 15.866 1.00 76.50 223 GLY A C 1
ATOM 1702 O O . GLY A 1 223 ? 2.536 -8.237 14.841 1.00 76.50 223 GLY A O 1
ATOM 1703 N N . LEU A 1 224 ? 2.151 -7.358 16.874 1.00 80.44 224 LEU A N 1
ATOM 1704 C CA . LEU A 1 224 ? 3.322 -6.483 16.884 1.00 80.44 224 LEU A CA 1
ATOM 1705 C C . LEU A 1 224 ? 4.628 -7.289 16.881 1.00 80.44 224 LEU A C 1
ATOM 1707 O O . LEU A 1 224 ? 5.533 -6.974 16.111 1.00 80.44 224 LEU A O 1
ATOM 1711 N N . GLY A 1 225 ? 4.721 -8.337 17.703 1.00 85.06 225 GLY A N 1
ATOM 1712 C CA . GLY A 1 225 ? 5.893 -9.211 17.764 1.00 85.06 225 GLY A CA 1
ATOM 1713 C C . GLY A 1 225 ? 6.202 -9.857 16.415 1.00 85.06 225 GLY A C 1
ATOM 1714 O O . GLY A 1 225 ? 7.338 -9.781 15.946 1.00 85.06 225 GLY A O 1
ATOM 1715 N N . VAL A 1 226 ? 5.184 -10.409 15.748 1.00 84.19 226 VAL A N 1
ATOM 1716 C CA . VAL A 1 226 ? 5.321 -10.998 14.405 1.00 84.19 226 VAL A CA 1
ATOM 1717 C C . VAL A 1 226 ? 5.745 -9.942 13.383 1.00 84.19 226 VAL A C 1
ATOM 1719 O O . VAL A 1 226 ? 6.703 -10.161 12.646 1.00 84.19 226 VAL A O 1
ATOM 1722 N N . TYR A 1 227 ? 5.096 -8.774 13.364 1.00 82.38 227 TYR A N 1
ATOM 1723 C CA . TYR A 1 227 ? 5.445 -7.701 12.430 1.00 82.38 227 TYR A CA 1
ATOM 1724 C C . TYR A 1 227 ? 6.891 -7.215 12.607 1.00 82.38 227 TYR A C 1
ATOM 1726 O O . TYR A 1 227 ? 7.622 -7.077 11.621 1.00 82.38 227 TYR A O 1
ATOM 1734 N N . MET A 1 228 ? 7.329 -6.986 13.851 1.00 86.12 228 MET A N 1
ATOM 1735 C CA . MET A 1 228 ? 8.704 -6.570 14.140 1.00 86.12 228 MET A CA 1
ATOM 1736 C C . MET A 1 228 ? 9.710 -7.653 13.757 1.00 86.12 228 MET A C 1
ATOM 1738 O O . MET A 1 228 ? 10.735 -7.327 13.165 1.00 86.12 228 MET A O 1
ATOM 1742 N N . ALA A 1 229 ? 9.412 -8.926 14.029 1.00 88.56 229 ALA A N 1
ATOM 1743 C CA . ALA A 1 229 ? 10.278 -10.039 13.653 1.00 88.56 229 ALA A CA 1
ATOM 1744 C C . ALA A 1 229 ? 10.432 -10.154 12.128 1.00 88.56 229 ALA A C 1
ATOM 1746 O O . ALA A 1 229 ? 11.555 -10.231 11.634 1.00 88.56 229 ALA A O 1
ATOM 1747 N N . CYS A 1 230 ? 9.330 -10.094 11.372 1.00 88.25 230 CYS A N 1
ATOM 1748 C CA . CYS A 1 230 ? 9.362 -10.133 9.908 1.00 88.25 230 CYS A CA 1
ATOM 1749 C C . CYS A 1 230 ? 10.093 -8.922 9.313 1.00 88.25 230 CYS A C 1
ATOM 1751 O O . CYS A 1 230 ? 10.904 -9.080 8.402 1.00 88.25 230 CYS A O 1
ATOM 1753 N N . THR A 1 231 ? 9.841 -7.721 9.842 1.00 88.25 231 THR A N 1
ATOM 1754 C CA . THR A 1 231 ? 10.502 -6.488 9.384 1.00 88.25 231 THR A CA 1
ATOM 1755 C C . THR A 1 231 ? 11.999 -6.533 9.673 1.00 88.25 231 THR A C 1
ATOM 1757 O O . THR A 1 231 ? 12.802 -6.253 8.788 1.00 88.25 231 THR A O 1
ATOM 1760 N N . LEU A 1 232 ? 12.388 -6.938 10.886 1.00 91.81 232 LEU A N 1
ATOM 1761 C CA . LEU A 1 232 ? 13.788 -7.092 11.267 1.00 91.81 232 LEU A CA 1
ATOM 1762 C C . LEU A 1 232 ? 14.478 -8.133 10.387 1.00 91.81 232 LEU A C 1
ATOM 1764 O O . LEU A 1 232 ? 15.545 -7.854 9.851 1.00 91.81 232 LEU A O 1
ATOM 1768 N N . PHE A 1 233 ? 13.856 -9.295 10.180 1.00 92.62 233 PHE A N 1
ATOM 1769 C CA . PHE A 1 233 ? 14.378 -10.316 9.277 1.00 92.62 233 PHE A CA 1
ATOM 1770 C C . PHE A 1 233 ? 14.596 -9.765 7.863 1.00 92.62 233 PHE A C 1
ATOM 1772 O O . PHE A 1 233 ? 15.678 -9.938 7.312 1.00 92.62 233 PHE A O 1
ATOM 1779 N N . ALA A 1 234 ? 13.618 -9.055 7.293 1.00 91.00 234 ALA A N 1
ATOM 1780 C CA . ALA A 1 234 ? 13.746 -8.481 5.956 1.00 91.00 234 ALA A CA 1
ATOM 1781 C C . ALA A 1 234 ? 14.843 -7.405 5.882 1.00 91.00 234 ALA A C 1
ATOM 1783 O O . ALA A 1 234 ? 15.583 -7.346 4.901 1.00 91.00 234 ALA A O 1
ATOM 1784 N N . ILE A 1 235 ? 14.999 -6.578 6.921 1.00 91.44 235 ILE A N 1
ATOM 1785 C CA . ILE A 1 235 ? 16.098 -5.606 7.006 1.00 91.44 235 ILE A CA 1
ATOM 1786 C C . ILE A 1 235 ? 17.443 -6.335 7.030 1.00 91.44 235 ILE A C 1
ATOM 1788 O O . ILE A 1 235 ? 18.315 -6.023 6.222 1.00 91.44 235 ILE A O 1
ATOM 1792 N N . LEU A 1 236 ? 17.605 -7.330 7.906 1.00 91.69 236 LEU A N 1
ATOM 1793 C CA . LEU A 1 236 ? 18.839 -8.113 8.001 1.00 91.69 236 LEU A CA 1
ATOM 1794 C C . LEU A 1 236 ? 19.128 -8.843 6.683 1.00 91.69 236 LEU A C 1
ATOM 1796 O O . LEU A 1 236 ? 20.265 -8.825 6.220 1.00 91.69 236 LEU A O 1
ATOM 1800 N N . TYR A 1 237 ? 18.106 -9.400 6.030 1.00 90.19 237 TYR A N 1
ATOM 1801 C CA . TYR A 1 237 ? 18.231 -9.988 4.699 1.00 90.19 237 TYR A CA 1
ATOM 1802 C C . TYR A 1 237 ? 18.817 -8.979 3.707 1.00 90.19 237 TYR A C 1
ATOM 1804 O O . TYR A 1 237 ? 19.818 -9.276 3.070 1.00 90.19 237 TYR A O 1
ATOM 1812 N N . ASN A 1 238 ? 18.278 -7.758 3.628 1.00 89.88 238 ASN A N 1
ATOM 1813 C CA . ASN A 1 238 ? 18.803 -6.734 2.716 1.00 89.88 238 ASN A CA 1
ATOM 1814 C C . ASN A 1 238 ? 20.220 -6.260 3.068 1.00 89.88 238 ASN A C 1
ATOM 1816 O O . ASN A 1 238 ? 20.959 -5.873 2.166 1.00 89.88 238 ASN A O 1
ATOM 1820 N N . VAL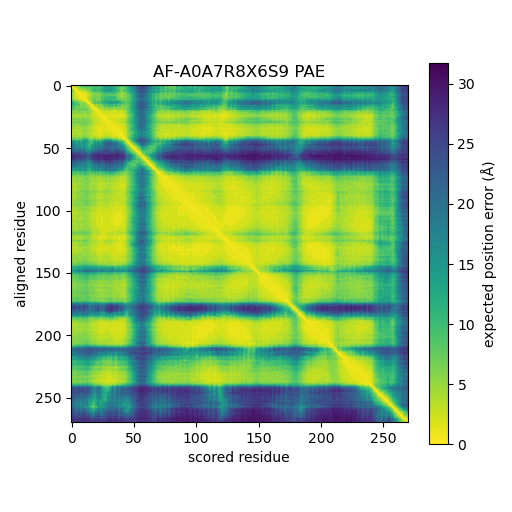 A 1 239 ? 20.598 -6.284 4.350 1.00 88.88 239 VAL A N 1
ATOM 1821 C CA . VAL A 1 239 ? 21.945 -5.910 4.809 1.00 88.88 239 VAL A CA 1
ATOM 1822 C C . VAL A 1 239 ? 22.979 -6.982 4.460 1.00 88.88 239 VAL A C 1
ATOM 1824 O O . VAL A 1 239 ? 24.090 -6.633 4.065 1.00 88.88 239 VAL A O 1
ATOM 1827 N N . PHE A 1 240 ? 22.629 -8.265 4.591 1.00 87.44 240 PHE A N 1
ATOM 1828 C CA . PHE A 1 240 ? 23.578 -9.376 4.447 1.00 87.44 240 PHE A CA 1
ATOM 1829 C C . PHE A 1 240 ? 23.505 -10.111 3.102 1.00 87.44 240 PHE A C 1
ATOM 1831 O O . PHE A 1 240 ? 24.430 -10.848 2.768 1.00 87.44 240 PHE A O 1
ATOM 1838 N N . SER A 1 241 ? 22.438 -9.940 2.316 1.00 81.25 241 SER A N 1
ATOM 1839 C CA . SER A 1 241 ? 22.325 -10.563 0.994 1.00 81.25 241 SER A CA 1
ATOM 1840 C C . SER A 1 241 ? 23.119 -9.765 -0.046 1.00 81.25 241 SER A C 1
ATOM 1842 O O . SER A 1 241 ? 22.645 -8.734 -0.536 1.00 81.25 241 SER A O 1
ATOM 1844 N N . ASP A 1 242 ? 24.294 -10.255 -0.439 1.00 67.00 242 ASP A N 1
ATOM 1845 C CA . ASP A 1 242 ? 24.993 -9.723 -1.609 1.00 67.00 242 ASP A CA 1
ATOM 1846 C C . ASP A 1 242 ? 24.260 -1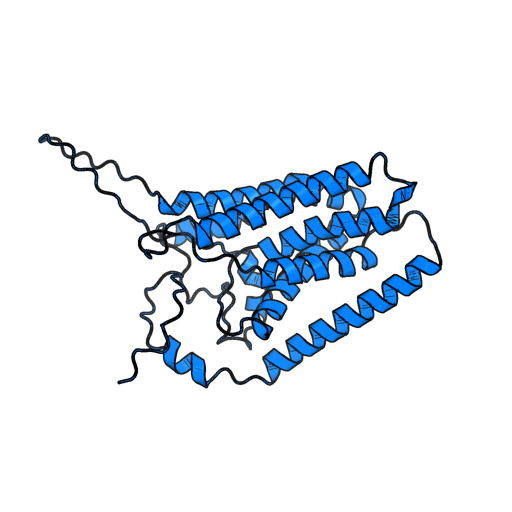0.162 -2.881 1.00 67.00 242 ASP A C 1
ATOM 1848 O O . ASP A 1 242 ? 24.214 -11.335 -3.245 1.00 67.00 242 ASP A O 1
ATOM 1852 N N . THR A 1 243 ? 23.651 -9.197 -3.572 1.00 60.75 243 THR A N 1
ATOM 1853 C CA . THR A 1 243 ? 22.955 -9.421 -4.858 1.00 60.75 243 THR A CA 1
ATOM 1854 C C . THR A 1 243 ? 23.913 -9.206 -6.045 1.00 60.75 243 THR A C 1
ATOM 1856 O O . THR A 1 243 ? 23.496 -9.046 -7.190 1.00 60.75 243 THR A O 1
ATOM 1859 N N . SER A 1 244 ? 25.222 -9.222 -5.770 1.00 52.41 244 SER A N 1
ATOM 1860 C CA . SER A 1 244 ? 26.314 -8.894 -6.693 1.00 52.41 244 SER A CA 1
ATOM 1861 C C . SER A 1 244 ? 26.309 -9.754 -7.959 1.00 52.41 244 SER A C 1
ATOM 1863 O O . SER A 1 244 ? 26.626 -9.263 -9.035 1.00 52.41 244 SER A O 1
ATOM 1865 N N . SER A 1 245 ? 25.864 -11.011 -7.873 1.00 48.56 245 SER A N 1
ATOM 1866 C CA . SER A 1 245 ? 25.798 -11.933 -9.017 1.00 48.56 245 SER A CA 1
ATOM 1867 C C . SER A 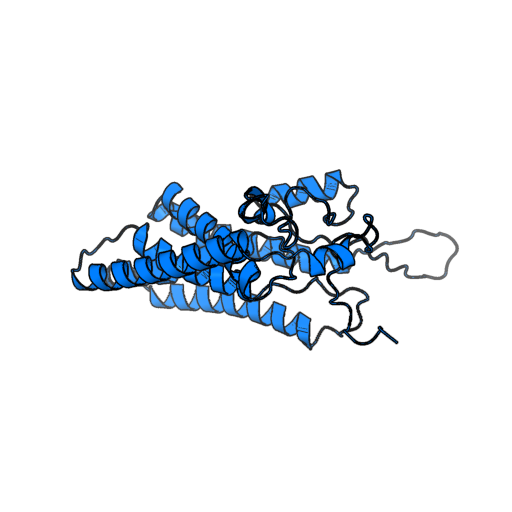1 245 ? 24.692 -11.598 -10.029 1.00 48.56 245 SER A C 1
ATOM 1869 O O . SER A 1 245 ? 24.748 -12.077 -11.154 1.00 48.56 245 SER A O 1
ATOM 1871 N N . ARG A 1 246 ? 23.679 -10.803 -9.647 1.00 51.56 246 ARG A N 1
ATOM 1872 C CA . ARG A 1 246 ? 22.573 -10.377 -10.531 1.00 51.56 246 ARG A CA 1
ATOM 1873 C C . ARG A 1 246 ? 22.746 -8.958 -11.071 1.00 51.56 246 ARG A C 1
ATOM 1875 O O . ARG A 1 246 ? 22.174 -8.648 -12.106 1.00 51.56 246 ARG A O 1
ATOM 1882 N N . ALA A 1 247 ? 23.550 -8.127 -10.403 1.00 45.72 247 ALA A N 1
ATOM 1883 C CA . ALA A 1 247 ? 23.894 -6.785 -10.874 1.00 45.72 247 ALA A CA 1
ATOM 1884 C C . ALA A 1 247 ? 24.685 -6.820 -12.196 1.00 45.72 247 ALA A C 1
ATOM 1886 O O . ALA A 1 247 ? 24.430 -6.005 -13.073 1.00 45.72 247 ALA A O 1
ATOM 1887 N N . VAL A 1 248 ? 25.552 -7.828 -12.378 1.00 43.16 248 VAL A N 1
ATOM 1888 C CA . VAL A 1 248 ? 26.329 -8.030 -13.617 1.00 43.16 248 VAL A CA 1
ATOM 1889 C C . VAL A 1 248 ? 25.425 -8.206 -14.845 1.00 43.16 248 VAL A C 1
ATOM 1891 O O . VAL A 1 248 ? 25.718 -7.649 -15.889 1.00 43.16 248 VAL A O 1
ATOM 1894 N N . PHE A 1 249 ? 24.290 -8.901 -14.715 1.00 46.78 249 PHE A N 1
ATOM 1895 C CA . PHE A 1 249 ? 23.349 -9.108 -15.827 1.00 46.78 249 PHE A CA 1
ATOM 1896 C C . PHE A 1 249 ? 22.502 -7.870 -16.169 1.00 46.78 249 PHE A C 1
ATOM 1898 O O . PHE A 1 249 ? 21.881 -7.827 -17.226 1.00 46.78 249 PHE A O 1
ATOM 1905 N N . LEU A 1 250 ? 22.430 -6.883 -15.271 1.00 50.25 250 LEU A N 1
ATOM 1906 C CA . LEU A 1 250 ? 21.609 -5.679 -15.437 1.00 50.25 250 LEU A CA 1
ATOM 1907 C C . LEU A 1 250 ? 22.405 -4.504 -16.016 1.00 50.25 250 LEU A C 1
ATOM 1909 O O . LEU A 1 250 ? 21.815 -3.665 -16.690 1.00 50.25 250 LEU A O 1
ATOM 1913 N N . ASP A 1 251 ? 23.726 -4.467 -15.810 1.00 50.38 251 ASP A N 1
ATOM 1914 C CA . ASP A 1 251 ? 24.621 -3.512 -16.483 1.00 50.38 251 ASP A CA 1
ATOM 1915 C C . ASP A 1 251 ? 24.670 -3.730 -18.013 1.00 50.38 251 ASP A C 1
ATOM 1917 O O . ASP A 1 251 ? 24.997 -2.798 -18.751 1.00 50.38 251 ASP A O 1
ATOM 1921 N N . ASP A 1 252 ? 24.282 -4.922 -18.483 1.00 49.00 252 ASP A N 1
ATOM 1922 C CA . ASP A 1 252 ? 24.160 -5.274 -19.904 1.00 49.00 252 ASP A CA 1
ATOM 1923 C C . ASP A 1 252 ? 22.810 -4.859 -20.532 1.00 49.00 252 ASP A C 1
ATOM 1925 O O . ASP A 1 252 ? 22.654 -4.910 -21.755 1.00 49.00 252 ASP A O 1
ATOM 1929 N N . ILE A 1 253 ? 21.820 -4.426 -19.735 1.00 50.75 253 ILE A N 1
ATOM 1930 C CA . ILE A 1 253 ? 20.543 -3.919 -20.260 1.00 50.75 253 ILE A CA 1
ATOM 1931 C C . ILE A 1 253 ? 20.736 -2.458 -20.703 1.00 50.75 253 ILE A C 1
ATOM 1933 O O . ILE A 1 253 ? 21.173 -1.633 -19.896 1.00 50.75 253 ILE A O 1
ATOM 1937 N N . PRO A 1 254 ? 20.383 -2.091 -21.954 1.00 47.03 254 PRO A N 1
ATOM 1938 C CA . PRO A 1 254 ? 20.469 -0.711 -22.423 1.00 47.03 254 PRO A CA 1
ATOM 1939 C C . PRO A 1 254 ? 19.765 0.252 -21.459 1.00 47.03 254 PRO A C 1
ATOM 1941 O O . PRO A 1 254 ? 18.587 0.080 -21.140 1.00 47.03 254 PRO A O 1
ATOM 1944 N N . LYS A 1 255 ? 20.491 1.280 -21.004 1.00 45.31 255 LYS A N 1
ATOM 1945 C CA . LYS A 1 255 ? 20.042 2.262 -19.992 1.00 45.31 255 LYS A CA 1
ATOM 1946 C C . LYS A 1 255 ? 18.856 3.122 -20.447 1.00 45.31 255 LYS A C 1
ATOM 1948 O O . LYS A 1 255 ? 18.249 3.822 -19.640 1.00 45.31 255 LYS A O 1
ATOM 1953 N N . ASP A 1 256 ? 18.533 3.029 -21.727 1.00 45.34 256 ASP A N 1
ATOM 1954 C CA . ASP A 1 256 ? 17.456 3.719 -22.426 1.00 45.34 256 ASP A CA 1
ATOM 1955 C C . ASP A 1 256 ? 16.114 2.978 -22.255 1.00 45.34 256 ASP A C 1
ATOM 1957 O O . ASP A 1 256 ? 15.059 3.479 -22.647 1.00 45.34 256 ASP A O 1
ATOM 1961 N N . ASN A 1 257 ? 16.133 1.775 -21.666 1.00 49.88 257 ASN A N 1
ATOM 1962 C CA . ASN A 1 257 ? 14.928 1.007 -21.408 1.00 49.88 257 ASN A CA 1
ATOM 1963 C C . ASN A 1 257 ? 14.130 1.630 -20.253 1.00 49.88 257 ASN A C 1
ATOM 1965 O O . ASN A 1 257 ? 14.551 1.695 -19.096 1.00 49.88 257 ASN A O 1
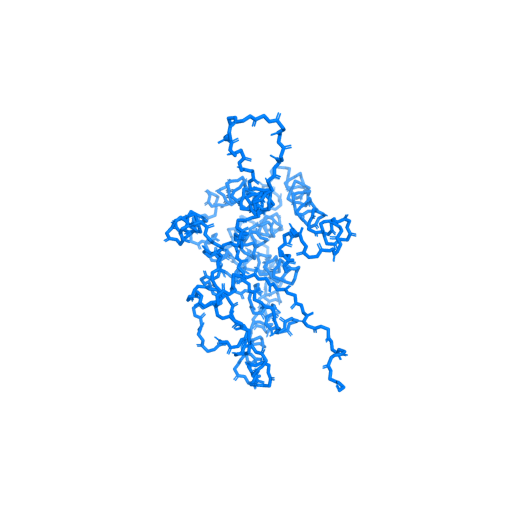ATOM 1969 N N . PHE A 1 258 ? 12.915 2.057 -20.579 1.00 49.56 258 PHE A N 1
ATOM 1970 C CA . PHE A 1 258 ? 11.831 2.219 -19.615 1.00 49.56 258 PHE A CA 1
ATOM 1971 C C . PHE A 1 258 ? 11.489 0.853 -19.012 1.00 49.56 258 PHE A C 1
ATOM 1973 O O . PHE A 1 258 ? 11.834 -0.165 -19.601 1.00 49.56 258 PHE A O 1
ATOM 1980 N N . VAL A 1 259 ? 10.861 0.802 -17.833 1.00 49.38 259 VAL A N 1
ATOM 1981 C CA . VAL A 1 259 ? 10.535 -0.464 -17.139 1.00 49.38 259 VAL A CA 1
ATOM 1982 C C . VAL A 1 259 ? 9.780 -1.444 -18.066 1.00 49.38 259 VAL A C 1
ATOM 1984 O O . VAL A 1 259 ? 8.558 -1.403 -18.168 1.00 49.38 259 VAL A O 1
ATOM 1987 N N . PHE A 1 260 ? 10.533 -2.342 -18.708 1.00 40.69 260 PHE A N 1
ATOM 1988 C CA . PHE A 1 260 ? 10.117 -3.569 -19.381 1.00 40.69 260 PHE A CA 1
ATOM 1989 C C . PHE A 1 260 ? 10.740 -4.704 -18.567 1.00 40.69 260 PHE A C 1
ATOM 1991 O O . PHE A 1 260 ? 11.917 -5.018 -18.723 1.00 40.69 260 PHE A O 1
ATOM 1998 N N . VAL A 1 261 ? 9.992 -5.257 -17.611 1.00 34.50 261 VAL A N 1
ATOM 1999 C CA . VAL A 1 261 ? 10.480 -6.379 -16.796 1.00 34.50 261 VAL A CA 1
ATOM 2000 C C . VAL A 1 261 ? 10.032 -7.673 -17.463 1.00 34.50 261 VAL A C 1
ATOM 2002 O O . VAL A 1 261 ? 8.989 -8.221 -17.114 1.00 34.50 261 VAL A O 1
ATOM 2005 N N . GLU A 1 262 ? 10.812 -8.157 -18.426 1.00 29.83 262 GLU A N 1
ATOM 2006 C CA . GLU A 1 262 ? 10.797 -9.580 -18.768 1.00 29.83 262 GLU A CA 1
ATOM 2007 C C . GLU A 1 262 ? 11.899 -10.294 -17.971 1.00 29.83 262 GLU A C 1
ATOM 2009 O O . GLU A 1 262 ? 13.048 -9.842 -17.967 1.00 29.83 262 GLU A O 1
ATOM 2014 N N . PRO A 1 263 ? 11.600 -11.408 -17.281 1.00 31.05 263 PRO A N 1
ATOM 2015 C CA . PRO A 1 263 ? 12.646 -12.298 -16.809 1.00 31.05 263 PRO A CA 1
ATOM 2016 C C . PRO A 1 263 ? 13.289 -12.976 -18.024 1.00 31.05 263 PRO A C 1
ATOM 2018 O O . PRO A 1 263 ? 12.623 -13.717 -18.744 1.00 31.05 263 PRO A O 1
ATOM 2021 N N . VAL A 1 264 ? 14.587 -12.743 -18.237 1.00 35.81 264 VAL A N 1
ATOM 2022 C CA . VAL A 1 264 ? 15.377 -13.474 -19.237 1.00 35.81 264 VAL A CA 1
ATOM 2023 C C . VAL A 1 264 ? 15.227 -14.980 -18.964 1.00 35.81 264 VAL A C 1
ATOM 2025 O O . VAL A 1 264 ? 15.547 -15.426 -17.855 1.00 35.81 264 VAL A O 1
ATOM 2028 N N . PRO A 1 265 ? 14.735 -15.787 -19.923 1.00 32.66 265 PRO A N 1
ATOM 2029 C CA . PRO A 1 265 ? 14.661 -17.229 -19.750 1.00 32.66 265 PRO A CA 1
ATOM 2030 C C . PRO A 1 265 ? 16.066 -17.793 -19.538 1.00 32.66 265 PRO A C 1
ATOM 2032 O O . PRO A 1 265 ? 16.985 -17.496 -20.297 1.00 32.66 265 PRO A O 1
ATOM 2035 N N . LEU A 1 266 ? 16.221 -18.663 -18.541 1.00 37.25 266 LEU A N 1
ATOM 2036 C CA . LEU A 1 266 ? 17.463 -19.363 -18.166 1.00 37.25 266 LEU A CA 1
ATOM 2037 C C . LEU A 1 266 ? 18.012 -20.334 -19.247 1.00 37.25 266 LEU A C 1
ATOM 2039 O O . LEU A 1 266 ? 18.746 -21.263 -18.927 1.00 37.25 266 LEU A O 1
ATOM 2043 N N . GLY A 1 267 ? 17.649 -20.150 -20.519 1.00 36.06 267 GLY A N 1
ATOM 2044 C CA . GLY A 1 267 ? 17.903 -21.079 -21.621 1.00 36.06 267 GLY A CA 1
ATOM 2045 C C . GLY A 1 267 ? 18.860 -20.599 -22.716 1.00 36.06 267 GLY A C 1
ATOM 2046 O O . GLY A 1 267 ? 18.991 -21.309 -23.704 1.00 36.06 267 GLY A O 1
ATOM 2047 N N . S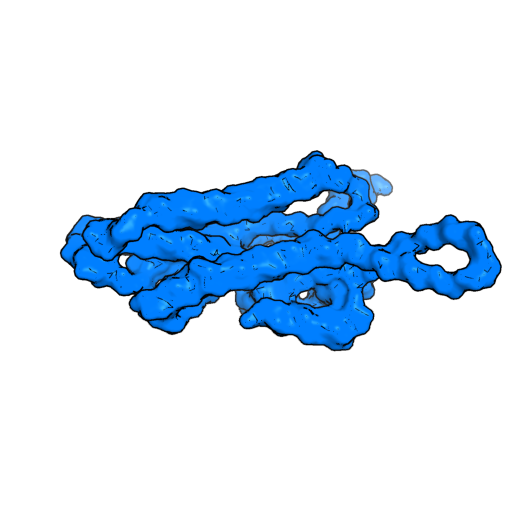ER A 1 268 ? 19.519 -19.441 -22.596 1.00 35.75 268 SER A N 1
ATOM 2048 C CA . SER A 1 268 ? 20.401 -18.915 -23.660 1.00 35.75 268 SER A CA 1
ATOM 2049 C C . SER A 1 268 ? 21.895 -18.910 -23.319 1.00 35.75 268 SER A C 1
ATOM 2051 O O . SER A 1 268 ? 22.646 -18.107 -23.867 1.00 35.75 268 SER A O 1
ATOM 2053 N N . LEU A 1 269 ? 22.342 -19.795 -22.425 1.00 40.75 269 LEU A N 1
ATOM 2054 C CA . LEU A 1 269 ? 23.761 -20.136 -22.312 1.00 40.75 269 LEU A CA 1
ATOM 2055 C C . LEU A 1 269 ? 23.988 -21.497 -22.974 1.00 40.75 269 LEU A C 1
ATOM 2057 O O . LEU A 1 269 ? 23.901 -22.540 -22.326 1.00 40.75 269 LEU A O 1
ATOM 2061 N N . SER A 1 270 ? 24.260 -21.452 -24.276 1.00 37.44 270 SER A N 1
ATOM 2062 C CA . SER A 1 270 ? 24.938 -22.506 -25.034 1.00 37.44 270 SER A CA 1
ATOM 2063 C C . SER A 1 270 ? 25.958 -21.863 -25.956 1.00 37.44 270 SER A C 1
ATOM 2065 O O . SER A 1 270 ? 25.514 -20.999 -26.749 1.00 37.44 270 SER A O 1
#

Radius of gyration: 20.84 Å; Cα contacts (8 Å, |Δi|>4): 364; chains: 1; bounding box: 50×39×78 Å

Organism: NCBI:txid69355

InterPro domains:
  IPR022764 Peptidase S54, rhomboid domain [PF01694] (69-208)
  IPR035952 Rhomboid-like superfamily [G3DSA:1.20.1540.10] (1-206)
  IPR035952 Rhomboid-like superfamily [SSF144091] (69-210)
  IPR051739 Rhomboid-related Intramembrane Serine Proteases [PTHR45840] (73-242)

Foldseek 3Di:
DQVLQVVVCVVVVNAWAFPPDLQKQALQPLVSVNNLQSLQNHFTAHGQPFDFDDDDDDPDDTDGDRPLRVVSVVQSVLLVCLCVPQVVVQCVQFNDVLLVVLQRLQSNLLSLQCCVPPSHDMGHHSLSSSLLSLLLLVLCCVQQVVPDDPSVVSNVVSVVSVCVVVVVLVCLVPVVDPPLSRGDDHDDPSSSVSSSLSSNLSSNVRGDRPDDDPVSVVVNVVSVVVSVVSSVVSSVCSVPDNPVVVVVVVVPPPSPDRPDDDDDPPPPDD

pLDDT: mean 75.73, std 18.92, range [29.83, 97.56]

Solvent-accessible surface area (backbone atoms only — not comparable to full-atom values): 14931 Å² total; per-residue (Å²): 112,69,64,51,29,54,56,52,29,59,73,52,79,53,38,31,43,51,66,79,41,83,37,42,25,47,54,78,48,61,86,50,62,62,18,45,54,43,10,34,41,35,52,69,43,44,59,78,49,73,55,80,76,84,72,94,66,94,80,84,74,85,71,75,53,62,63,47,44,52,61,44,50,49,55,52,49,49,52,51,50,45,44,57,72,55,37,44,60,50,24,75,74,59,32,59,70,45,48,49,51,22,26,52,43,0,31,38,30,9,42,40,42,25,53,69,80,44,51,83,56,68,46,57,36,47,51,14,16,49,29,3,47,52,26,25,52,53,21,48,35,71,46,34,44,94,79,41,89,61,44,66,60,55,50,52,52,45,51,51,53,54,47,50,55,53,47,50,55,51,42,52,74,73,71,61,59,96,60,89,85,61,68,74,74,82,79,60,64,51,19,36,51,31,0,22,52,32,2,28,43,43,22,61,68,55,48,77,66,85,61,94,54,75,71,61,56,53,59,48,53,53,42,50,51,52,51,51,51,54,52,51,50,36,52,50,45,59,73,70,56,80,50,65,84,57,44,65,68,52,75,73,48,66,85,83,45,43,78,73,87,72,81,80,71,95,77,80,87,124